Protein AF-A0A166FCN1-F1 (afdb_monomer)

InterPro domains:
  IPR036691 Endonuclease/exonuclease/phosphatase superfamily [G3DSA:3.60.10.10] (47-279)
  IPR036691 Endonuclease/exonuclease/phosphatase superfamily [SSF56219] (44-233)

Foldseek 3Di:
DDDDDDDPDQPQPQPPDQQKGKGWAFWWAQDPNDTDGDDLPPDDDDDAAQWAKEWFDALDQDPDPPCLLVSLVVVVVVCCVVQADDPPDPPVPRPDQGQYKYKYWQQWPVSLVSNCPDVCLNVFWIKPHDDDPPVCPDDDPDSAIDIMMIGTPSKDWNTWMKMFGNLAPNRWIKIKTKIKGFADDPPPDPPPVVVCRVVRIAIEMEIRTEFHDDPVRVVRRVSVVCCCCPPVAPPPRHQWYKYWYFDFDDDPVNVCPDFDDDDDDDDWDKDEDDDDDDDDDGWTWIWIWGDDPDPDPGGTGIDDTDTYRGIIMIMDGRD

Structure (mmCIF, N/CA/C/O backbone):
data_AF-A0A166FCN1-F1
#
_entry.id   AF-A0A166FCN1-F1
#
loop_
_atom_site.group_PDB
_atom_site.id
_atom_site.type_symbol
_atom_site.label_atom_id
_atom_site.label_alt_id
_atom_site.label_comp_id
_atom_site.label_asym_id
_atom_site.label_entity_id
_atom_site.label_seq_id
_atom_site.pdbx_PDB_ins_code
_atom_site.Cartn_x
_atom_site.Cartn_y
_atom_site.Cartn_z
_atom_site.occupancy
_atom_site.B_iso_or_equiv
_atom_site.auth_seq_id
_atom_site.auth_comp_id
_atom_site.auth_asym_id
_atom_site.auth_atom_id
_atom_site.pdbx_PDB_model_num
ATOM 1 N N . MET A 1 1 ? 4.634 -42.674 -2.162 1.00 34.59 1 MET A N 1
ATOM 2 C CA . MET A 1 1 ? 3.894 -41.707 -2.999 1.00 34.59 1 MET A CA 1
ATOM 3 C C . MET A 1 1 ? 3.091 -40.837 -2.041 1.00 34.59 1 MET A C 1
ATOM 5 O O . MET A 1 1 ? 2.074 -41.285 -1.535 1.00 34.59 1 MET A O 1
ATOM 9 N N . ALA A 1 2 ? 3.651 -39.698 -1.630 1.00 25.14 2 ALA A N 1
ATOM 10 C CA . ALA A 1 2 ? 3.039 -38.827 -0.628 1.00 25.14 2 ALA A CA 1
ATOM 11 C C . ALA A 1 2 ? 2.134 -37.814 -1.337 1.00 25.14 2 ALA A C 1
ATOM 13 O O . ALA A 1 2 ? 2.586 -37.107 -2.235 1.00 25.14 2 ALA A O 1
ATOM 14 N N . ILE A 1 3 ? 0.861 -37.794 -0.954 1.00 28.52 3 ILE A N 1
ATOM 15 C CA . ILE A 1 3 ? -0.139 -36.842 -1.434 1.00 28.52 3 ILE A CA 1
ATOM 16 C C . ILE A 1 3 ? 0.146 -35.512 -0.727 1.00 28.52 3 ILE A C 1
ATOM 18 O O . ILE A 1 3 ? -0.005 -35.410 0.490 1.00 28.52 3 ILE A O 1
ATOM 22 N N . LEU A 1 4 ? 0.619 -34.519 -1.481 1.00 25.00 4 LEU A N 1
ATOM 23 C CA . LEU A 1 4 ? 0.685 -33.131 -1.024 1.00 25.00 4 LEU A CA 1
ATOM 24 C C . LEU A 1 4 ? -0.748 -32.575 -0.957 1.00 25.00 4 LEU A C 1
ATOM 26 O O . LEU A 1 4 ? -1.527 -32.847 -1.871 1.00 25.00 4 LEU A O 1
ATOM 30 N N . PRO A 1 5 ? -1.118 -31.825 0.095 1.00 28.80 5 PRO A N 1
ATOM 31 C CA . PRO A 1 5 ? -2.459 -31.277 0.212 1.00 28.80 5 PRO A CA 1
ATOM 32 C C . PRO A 1 5 ? -2.701 -30.208 -0.856 1.00 28.80 5 PRO A C 1
ATOM 34 O O . PRO A 1 5 ? -1.835 -29.378 -1.141 1.00 28.80 5 PRO A O 1
ATOM 37 N N . ASP A 1 6 ? -3.902 -30.262 -1.421 1.00 29.09 6 ASP A N 1
ATOM 38 C CA . ASP A 1 6 ? -4.389 -29.411 -2.493 1.00 29.09 6 ASP A CA 1
ATOM 39 C C . ASP A 1 6 ? -4.135 -27.919 -2.259 1.00 29.09 6 ASP A C 1
ATOM 41 O O . ASP A 1 6 ? -4.396 -27.347 -1.196 1.00 29.09 6 ASP A O 1
ATOM 45 N N . ASN A 1 7 ? -3.647 -27.297 -3.331 1.00 32.56 7 ASN A N 1
ATOM 46 C CA . ASN A 1 7 ? -3.516 -25.865 -3.515 1.00 32.56 7 ASN A CA 1
ATOM 47 C C . ASN A 1 7 ? -4.759 -25.125 -3.009 1.00 32.56 7 ASN A C 1
ATOM 49 O O . ASN A 1 7 ? -5.877 -25.371 -3.460 1.00 32.56 7 ASN A O 1
ATOM 53 N N . ILE A 1 8 ? -4.539 -24.146 -2.129 1.00 35.59 8 ILE A N 1
ATOM 54 C CA . ILE A 1 8 ? -5.526 -23.119 -1.796 1.00 35.59 8 ILE A CA 1
ATOM 55 C C . ILE A 1 8 ? -5.999 -22.510 -3.116 1.00 35.59 8 ILE A C 1
ATOM 57 O O . ILE A 1 8 ? -5.243 -21.798 -3.778 1.00 35.59 8 ILE A O 1
ATOM 61 N N . GLY A 1 9 ? -7.239 -22.821 -3.496 1.00 33.88 9 GLY A N 1
ATOM 62 C CA . GLY A 1 9 ? -7.891 -22.329 -4.700 1.00 33.88 9 GLY A CA 1
ATOM 63 C C . GLY A 1 9 ? -7.929 -20.806 -4.717 1.00 33.88 9 GLY A C 1
ATOM 64 O O . GLY A 1 9 ? -8.871 -20.183 -4.235 1.00 33.88 9 GLY A O 1
ATOM 65 N N . GLN A 1 10 ? -6.895 -20.189 -5.286 1.00 41.50 10 GLN A N 1
ATOM 66 C CA . GLN A 1 10 ? -6.983 -18.836 -5.798 1.00 41.50 10 GLN A CA 1
ATOM 67 C C . GLN A 1 10 ? -7.702 -18.953 -7.134 1.00 41.50 10 GLN A C 1
ATOM 69 O O . GLN A 1 10 ? -7.107 -19.310 -8.148 1.00 41.50 10 GLN A O 1
ATOM 74 N N . THR A 1 11 ? -9.005 -18.685 -7.133 1.00 36.66 11 THR A N 1
ATOM 75 C CA . THR A 1 11 ? -9.734 -18.340 -8.350 1.00 36.66 11 THR A CA 1
ATOM 76 C C . THR A 1 11 ? -9.081 -17.085 -8.913 1.00 36.66 11 THR A C 1
ATOM 78 O O . THR A 1 11 ? -9.382 -15.956 -8.528 1.00 36.66 11 THR A O 1
ATOM 81 N N . THR A 1 12 ? -8.093 -17.292 -9.779 1.00 42.34 12 THR A N 1
ATOM 82 C CA . THR A 1 12 ? -7.480 -16.242 -10.579 1.00 42.34 12 THR A CA 1
ATOM 83 C C . THR A 1 12 ? -8.522 -15.845 -11.612 1.00 42.34 12 THR A C 1
ATOM 85 O O . THR A 1 12 ? -8.510 -16.327 -12.741 1.00 42.34 12 THR A O 1
ATOM 88 N N . THR A 1 13 ? -9.482 -15.007 -11.225 1.00 42.91 13 THR A N 1
ATOM 89 C CA . THR A 1 13 ? -10.355 -14.341 -12.187 1.00 42.91 13 THR A CA 1
ATOM 90 C C . THR A 1 13 ? -9.481 -13.332 -12.922 1.00 42.91 13 THR A C 1
ATOM 92 O O . THR A 1 13 ? -9.393 -12.165 -12.550 1.00 42.91 13 THR A O 1
ATOM 95 N N . SER A 1 14 ? -8.734 -13.812 -13.918 1.00 45.25 14 SER A N 1
ATOM 96 C CA . SER A 1 14 ? -7.972 -12.972 -14.833 1.00 45.25 14 SER A CA 1
ATOM 97 C C . SER A 1 14 ? -8.980 -12.231 -15.704 1.00 45.25 14 SER A C 1
ATOM 99 O O . SER A 1 14 ? -9.327 -12.660 -16.800 1.00 45.25 14 SER A O 1
ATOM 101 N N . LEU A 1 15 ? -9.497 -11.121 -15.183 1.00 49.66 15 LEU A N 1
ATOM 102 C CA . LEU A 1 15 ? -10.155 -10.112 -15.996 1.00 49.66 15 LEU A CA 1
ATOM 103 C C . LEU A 1 15 ? -9.061 -9.470 -16.851 1.00 49.66 15 LEU A C 1
ATOM 105 O O . LEU A 1 15 ? -8.361 -8.563 -16.405 1.00 49.66 15 LEU A O 1
ATOM 109 N N . LYS A 1 16 ? -8.869 -9.995 -18.065 1.00 51.78 16 LYS A N 1
ATOM 110 C CA . LYS A 1 16 ? -8.061 -9.350 -19.104 1.00 51.78 16 LYS A CA 1
ATOM 111 C C . LYS A 1 16 ? -8.855 -8.173 -19.675 1.00 51.78 16 LYS A C 1
ATOM 113 O O . LYS A 1 16 ? -9.365 -8.249 -20.785 1.00 51.78 16 LYS A O 1
ATOM 118 N N . CYS A 1 17 ? -8.973 -7.091 -18.915 1.00 54.56 17 CYS A N 1
ATOM 119 C CA . CYS A 1 17 ? -9.364 -5.798 -19.470 1.00 54.56 17 CYS A CA 1
ATOM 120 C C . CYS A 1 17 ? -8.085 -5.031 -19.809 1.00 54.56 17 CYS A C 1
ATOM 122 O O . CYS A 1 17 ? -7.230 -4.860 -18.948 1.00 54.56 17 CYS A O 1
ATOM 124 N N . GLY A 1 18 ? -7.921 -4.604 -21.062 1.00 62.69 18 GLY A N 1
ATOM 125 C CA . GLY A 1 18 ? -6.955 -3.553 -21.413 1.00 62.69 18 GLY A CA 1
ATOM 126 C C . GLY A 1 18 ? -5.483 -3.804 -21.056 1.00 62.69 18 GLY A C 1
ATOM 127 O O . GLY A 1 18 ? -4.785 -2.863 -20.702 1.00 62.69 18 GLY A O 1
ATOM 128 N N . GLY A 1 19 ? -4.988 -5.045 -21.129 1.00 84.25 19 GLY A N 1
ATOM 129 C CA . GLY A 1 19 ? -3.556 -5.310 -20.925 1.00 84.25 19 GLY A CA 1
ATOM 130 C C . GLY A 1 19 ? -3.100 -5.345 -19.461 1.00 84.25 19 GLY A C 1
ATOM 131 O O . GLY A 1 19 ? -1.914 -5.157 -19.191 1.00 84.25 19 GLY A O 1
ATOM 132 N N . VAL A 1 20 ? -4.001 -5.625 -18.516 1.00 88.44 20 VAL A N 1
ATOM 133 C CA . VAL A 1 20 ? -3.642 -5.882 -17.113 1.00 88.44 20 VAL A CA 1
ATOM 134 C C . VAL A 1 20 ? -4.054 -7.277 -16.638 1.00 88.44 20 VAL A C 1
ATOM 136 O O . VAL A 1 20 ? -4.949 -7.910 -17.201 1.00 88.44 20 VAL A O 1
ATOM 139 N N . ALA A 1 21 ? -3.430 -7.742 -15.555 1.00 89.12 21 ALA A N 1
ATOM 140 C CA . ALA A 1 21 ? -3.914 -8.864 -14.756 1.00 89.12 21 ALA A CA 1
ATOM 141 C C . ALA A 1 21 ? -4.133 -8.444 -13.306 1.00 89.12 21 ALA A C 1
ATOM 143 O O . ALA A 1 21 ? -3.229 -7.922 -12.658 1.00 89.12 21 ALA A O 1
ATOM 144 N N . ILE A 1 22 ? -5.321 -8.741 -12.779 1.00 89.81 22 ILE A N 1
ATOM 145 C CA . ILE A 1 22 ? -5.673 -8.494 -11.381 1.00 89.81 22 ILE A CA 1
ATOM 146 C C . ILE A 1 22 ? -5.707 -9.826 -10.637 1.00 89.81 22 ILE A C 1
ATOM 148 O O . ILE A 1 22 ? -6.356 -10.780 -11.064 1.00 89.81 22 ILE A O 1
ATOM 152 N N . ARG A 1 23 ? -5.025 -9.886 -9.495 1.00 89.69 23 ARG A N 1
ATOM 153 C CA . ARG A 1 23 ? -5.019 -11.032 -8.587 1.00 89.69 23 ARG A CA 1
ATOM 154 C C . ARG A 1 23 ? -5.389 -10.577 -7.186 1.00 89.69 23 ARG A C 1
ATOM 156 O O . ARG A 1 23 ? -4.910 -9.555 -6.706 1.00 89.69 23 ARG A O 1
ATOM 163 N N . LYS A 1 24 ? -6.204 -11.365 -6.491 1.00 90.19 24 LYS A N 1
ATOM 164 C CA . LYS A 1 24 ? -6.512 -11.124 -5.082 1.00 90.19 24 LYS A CA 1
ATOM 165 C C . LYS A 1 24 ? -5.307 -11.461 -4.202 1.00 90.19 24 LYS A C 1
ATOM 167 O O . LYS A 1 24 ? -4.721 -12.534 -4.333 1.00 90.19 24 LYS A O 1
ATOM 172 N N . LEU A 1 25 ? -4.962 -10.554 -3.295 1.00 90.31 25 LEU A N 1
ATOM 173 C CA . LEU A 1 25 ? -3.935 -10.757 -2.279 1.00 90.31 25 LEU A CA 1
ATOM 174 C C . LEU A 1 25 ? -4.572 -11.009 -0.913 1.00 90.31 25 LEU A C 1
ATOM 176 O O . LEU A 1 25 ? -5.671 -10.540 -0.613 1.00 90.31 25 LEU A O 1
ATOM 180 N N . ALA A 1 26 ? -3.832 -11.717 -0.066 1.00 90.50 26 ALA A N 1
ATOM 181 C CA . ALA A 1 26 ? -4.104 -11.771 1.360 1.00 90.50 26 ALA A CA 1
ATOM 182 C C . ALA A 1 26 ? -3.360 -10.631 2.068 1.00 90.50 26 ALA A C 1
ATOM 184 O O . ALA A 1 26 ? -2.170 -10.403 1.830 1.00 90.50 26 ALA A O 1
ATOM 185 N N . ALA A 1 27 ? -4.058 -9.937 2.963 1.00 92.31 27 ALA A N 1
ATOM 186 C CA . ALA A 1 27 ? -3.425 -9.054 3.929 1.00 92.31 27 ALA A CA 1
ATOM 187 C C . ALA A 1 27 ? -2.984 -9.865 5.143 1.00 92.31 27 ALA A C 1
ATOM 189 O O . ALA A 1 27 ? -3.704 -10.760 5.576 1.00 92.31 27 ALA A O 1
ATOM 190 N N . HIS A 1 28 ? -1.799 -9.586 5.682 1.00 93.50 28 HIS A N 1
ATOM 191 C CA . HIS A 1 28 ? -1.208 -10.430 6.717 1.00 93.50 28 HIS A CA 1
ATOM 192 C C . HIS A 1 28 ? -0.935 -9.666 8.003 1.00 93.50 28 HIS A C 1
ATOM 194 O O . HIS A 1 28 ? -0.411 -8.555 7.997 1.00 93.50 28 HIS A O 1
ATOM 200 N N . ARG A 1 29 ? -1.222 -10.312 9.131 1.00 92.88 29 ARG A N 1
ATOM 201 C CA . ARG A 1 29 ? -0.887 -9.848 10.476 1.00 92.88 29 ARG A CA 1
ATOM 202 C C . ARG A 1 29 ? 0.019 -10.871 11.150 1.00 92.88 29 ARG A C 1
ATOM 204 O O . ARG A 1 29 ? -0.300 -12.059 11.185 1.00 92.88 29 ARG A O 1
ATOM 211 N N . TYR A 1 30 ? 1.114 -10.406 11.739 1.00 92.06 30 TYR A N 1
ATOM 212 C CA . TYR A 1 30 ? 1.976 -11.245 12.567 1.00 92.06 30 TYR A CA 1
ATOM 213 C C . TYR A 1 30 ? 1.307 -11.585 13.909 1.00 92.06 30 TYR A C 1
ATOM 215 O O . TYR A 1 30 ? 0.981 -10.684 14.691 1.00 92.06 30 TYR A O 1
ATOM 223 N N . ARG A 1 31 ? 1.083 -12.878 14.162 1.00 91.00 31 ARG A N 1
ATOM 224 C CA . ARG A 1 31 ? 0.497 -13.440 15.389 1.00 91.00 31 ARG A CA 1
ATOM 225 C C . ARG A 1 31 ? 1.149 -14.785 15.695 1.00 91.00 31 ARG A C 1
ATOM 227 O O . ARG A 1 31 ? 1.378 -15.573 14.785 1.00 91.00 31 ARG A O 1
ATOM 234 N N . HIS A 1 32 ? 1.418 -15.050 16.973 1.00 92.12 32 HIS A N 1
ATOM 235 C CA . HIS A 1 32 ? 1.978 -16.328 17.438 1.00 92.12 32 HIS A CA 1
ATOM 236 C C . HIS A 1 32 ? 3.227 -16.771 16.649 1.00 92.12 32 HIS A C 1
ATOM 238 O O . HIS A 1 32 ? 3.316 -17.908 16.199 1.00 92.12 32 HIS A O 1
ATOM 244 N N . GLY A 1 33 ? 4.164 -15.845 16.414 1.00 90.56 33 GLY A N 1
ATOM 245 C CA . GLY A 1 33 ? 5.429 -16.156 15.739 1.00 90.56 33 GLY A CA 1
ATOM 246 C C . GLY A 1 33 ? 5.365 -16.278 14.211 1.00 90.56 33 GLY A C 1
ATOM 247 O O . GLY A 1 33 ? 6.376 -16.600 13.599 1.00 90.56 33 GLY A O 1
ATOM 248 N N . LYS A 1 34 ? 4.214 -16.026 13.570 1.00 92.19 34 LYS A N 1
ATOM 249 C CA . LYS A 1 34 ? 4.074 -16.137 12.109 1.00 92.19 34 LYS A CA 1
ATOM 250 C C . LYS A 1 34 ? 3.176 -15.064 11.500 1.00 92.19 34 LYS A C 1
ATOM 252 O O . LYS A 1 34 ? 2.262 -14.550 12.146 1.00 92.19 34 LYS A O 1
ATOM 257 N N . TRP A 1 35 ? 3.413 -14.736 10.231 1.00 90.38 35 TRP A N 1
ATOM 258 C CA . TRP A 1 35 ? 2.492 -13.923 9.435 1.00 90.38 35 TRP A CA 1
ATOM 259 C C . TRP A 1 35 ? 1.272 -14.766 9.066 1.00 90.38 35 TRP A C 1
ATOM 261 O O . TRP A 1 35 ? 1.392 -15.830 8.471 1.00 90.38 35 TRP A O 1
ATOM 271 N N . THR A 1 36 ? 0.090 -14.303 9.459 1.00 90.50 36 THR A N 1
ATOM 272 C CA . THR A 1 36 ? -1.183 -14.993 9.227 1.00 90.50 36 THR A CA 1
ATOM 273 C C . THR A 1 36 ? -2.082 -14.121 8.373 1.00 90.50 36 THR A C 1
ATOM 275 O O . THR A 1 36 ? -2.171 -12.918 8.628 1.00 90.50 36 THR A O 1
ATOM 278 N N . SER A 1 37 ? -2.741 -14.704 7.368 1.00 90.81 37 SER A N 1
ATOM 279 C CA . SER A 1 37 ? -3.753 -13.980 6.598 1.00 90.81 37 SER A CA 1
ATOM 280 C C . SER A 1 37 ? -4.832 -13.469 7.549 1.00 90.81 37 SER A C 1
ATOM 282 O O . SER A 1 37 ? -5.366 -14.220 8.366 1.00 90.81 37 SER A O 1
ATOM 284 N N . THR A 1 38 ? -5.171 -12.192 7.448 1.00 86.81 38 THR A N 1
ATOM 285 C CA . THR A 1 38 ? -6.353 -11.649 8.103 1.00 86.81 38 THR A CA 1
ATOM 286 C C . THR A 1 38 ? -7.578 -12.151 7.351 1.00 86.81 38 THR A C 1
ATOM 288 O O . THR A 1 38 ? -7.597 -12.129 6.119 1.00 86.81 38 THR A O 1
ATOM 291 N N . SER A 1 39 ? -8.600 -12.611 8.069 1.00 75.88 39 SER A N 1
ATOM 292 C CA . SER A 1 39 ? -9.901 -12.889 7.462 1.00 75.88 39 SER A CA 1
ATOM 293 C C . SER A 1 39 ? -10.446 -11.614 6.819 1.00 75.88 39 SER A C 1
ATOM 295 O O . SER A 1 39 ? -10.231 -10.522 7.353 1.00 75.88 39 SER A O 1
ATOM 297 N N . HIS A 1 40 ? -11.172 -11.746 5.702 1.00 66.25 40 HIS A N 1
ATOM 298 C CA . HIS A 1 40 ? -11.963 -10.638 5.168 1.00 66.25 40 HIS A CA 1
ATOM 299 C C . HIS A 1 40 ? -12.804 -10.088 6.292 1.00 66.25 40 HIS A C 1
ATOM 301 O O . HIS A 1 40 ? -13.544 -10.822 6.946 1.00 66.25 40 HIS A O 1
ATOM 307 N N . ALA A 1 41 ? -12.589 -8.821 6.584 1.00 60.66 41 ALA A N 1
ATOM 308 C CA . ALA A 1 41 ? -12.959 -8.334 7.876 1.00 60.66 41 ALA A CA 1
ATOM 309 C C . ALA A 1 41 ? -14.452 -7.954 7.860 1.00 60.66 41 ALA A C 1
ATOM 311 O O . ALA A 1 41 ? -14.891 -6.870 7.458 1.00 60.66 41 ALA A O 1
ATOM 312 N N . SER A 1 42 ? -15.238 -8.986 8.162 1.00 57.41 42 SER A N 1
ATOM 313 C CA . SER A 1 42 ? -16.688 -8.986 8.310 1.00 57.41 42 SER A CA 1
ATOM 314 C C . SER A 1 42 ? -17.097 -8.490 9.696 1.00 57.41 42 SER A C 1
ATOM 316 O O . SER A 1 42 ? -18.160 -7.899 9.834 1.00 57.41 42 SER A O 1
ATOM 318 N N . SER A 1 43 ? -16.224 -8.647 10.695 1.00 62.91 43 S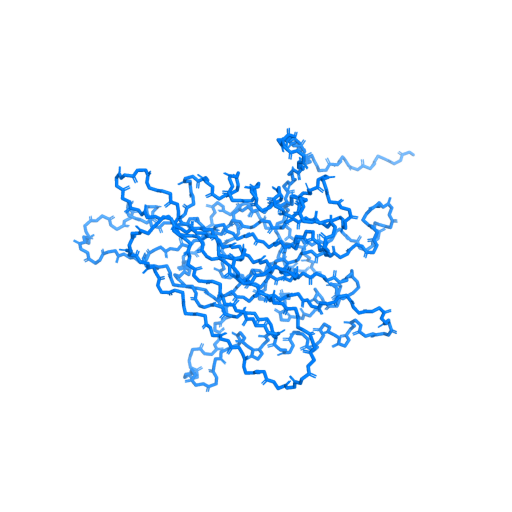ER A N 1
ATOM 319 C CA . SER A 1 43 ? -16.434 -8.206 12.073 1.00 62.91 43 SER A CA 1
ATOM 320 C C . SER A 1 43 ? -15.250 -7.366 12.559 1.00 62.91 43 SER A C 1
ATOM 322 O O . SER A 1 43 ? -14.134 -7.876 12.681 1.00 62.91 43 SER A O 1
ATOM 324 N N . PHE A 1 44 ? -15.487 -6.091 12.861 1.00 67.94 44 PHE A N 1
ATOM 325 C CA . PHE A 1 44 ? -14.520 -5.224 13.540 1.00 67.94 44 PHE A CA 1
ATOM 326 C C . PHE A 1 44 ? -15.059 -4.838 14.906 1.00 67.94 44 PHE A C 1
ATOM 328 O O . PHE A 1 44 ? -16.250 -4.577 15.042 1.00 67.94 44 PHE A O 1
ATOM 335 N N . SER A 1 45 ? -14.177 -4.774 15.900 1.00 63.69 45 SER A N 1
ATOM 336 C CA . SER A 1 45 ? -14.483 -4.150 17.183 1.00 63.69 45 SER A CA 1
ATOM 337 C C . SER A 1 45 ? -14.339 -2.633 17.046 1.00 63.69 45 SER A C 1
ATOM 339 O O . SER A 1 45 ? -13.274 -2.152 16.655 1.00 63.69 45 SER A O 1
ATOM 341 N N . GLU A 1 46 ? -15.404 -1.898 17.350 1.00 63.94 46 GLU A N 1
ATOM 342 C CA . GLU A 1 46 ? -15.413 -0.435 17.436 1.00 63.94 46 GLU A CA 1
ATOM 343 C C . GLU A 1 46 ? -14.516 0.077 18.585 1.00 63.94 46 GLU A C 1
ATOM 345 O O . GLU A 1 46 ? -14.266 -0.669 19.537 1.00 63.94 46 GLU A O 1
ATOM 350 N N . PRO A 1 47 ? -14.039 1.339 18.536 1.00 67.50 47 PRO A N 1
ATOM 351 C CA . PRO A 1 47 ? -14.270 2.345 17.495 1.00 67.50 47 PRO A CA 1
ATOM 352 C C . PRO A 1 47 ? -13.280 2.245 16.325 1.00 67.50 47 PRO A C 1
ATOM 354 O O . PRO A 1 47 ? -12.079 2.041 16.503 1.00 67.50 47 PRO A O 1
ATOM 357 N N . LEU A 1 48 ? -13.793 2.435 15.107 1.00 78.56 48 LEU A N 1
ATOM 358 C CA . LEU A 1 48 ? -12.962 2.604 13.918 1.00 78.56 48 LEU A CA 1
ATOM 359 C C . LEU A 1 48 ? -12.359 4.011 13.874 1.00 78.56 48 LEU A C 1
ATOM 361 O O . LEU A 1 48 ? -12.910 4.973 14.407 1.00 78.56 48 LEU A O 1
ATOM 365 N N . VAL A 1 49 ? -11.224 4.128 13.196 1.00 85.00 49 VAL A N 1
ATOM 366 C CA . VAL A 1 49 ? -10.503 5.394 13.059 1.00 85.00 49 VAL A CA 1
ATOM 367 C C . VAL A 1 49 ? -11.194 6.336 12.064 1.00 85.00 49 VAL A C 1
ATOM 369 O O . VAL A 1 49 ? -11.747 5.902 11.051 1.00 85.00 49 VAL A O 1
ATOM 372 N N . THR A 1 50 ? -11.159 7.634 12.366 1.00 83.62 50 THR A N 1
ATOM 373 C CA . THR A 1 50 ? -11.752 8.723 11.559 1.00 83.62 50 THR A CA 1
ATOM 374 C C . THR A 1 50 ? -10.702 9.512 10.767 1.00 83.62 50 THR A C 1
ATOM 376 O O . THR A 1 50 ? -11.021 10.256 9.840 1.00 83.62 50 THR A O 1
ATOM 379 N N . SER A 1 51 ? -9.425 9.349 11.115 1.00 84.88 51 SER A N 1
ATOM 380 C CA . SER A 1 51 ? -8.289 9.962 10.435 1.00 84.88 51 SER A CA 1
ATOM 381 C C . SER A 1 51 ? -7.089 9.024 10.434 1.00 84.88 51 SER A C 1
ATOM 383 O O . SER A 1 51 ? -6.967 8.139 11.286 1.00 84.88 51 SER A O 1
ATOM 385 N N . PHE A 1 52 ? -6.204 9.205 9.457 1.00 88.25 52 PHE A N 1
ATOM 386 C CA . PHE A 1 52 ? -4.974 8.431 9.333 1.00 88.25 52 PHE A CA 1
ATOM 387 C C . PHE A 1 52 ? -3.886 9.227 8.614 1.00 88.25 52 PHE A C 1
ATOM 389 O O . PHE A 1 52 ? -4.158 10.152 7.849 1.00 88.25 52 PHE A O 1
ATOM 396 N N . LYS A 1 53 ? -2.630 8.855 8.857 1.00 89.38 53 LYS A N 1
ATOM 397 C CA . LYS A 1 53 ? -1.471 9.386 8.135 1.00 89.38 53 LYS A CA 1
ATOM 398 C C . LYS A 1 53 ? -1.132 8.492 6.957 1.00 89.38 53 LYS A C 1
ATOM 400 O O . LYS A 1 53 ? -1.148 7.274 7.098 1.00 89.38 53 LYS A O 1
ATOM 405 N N . VAL A 1 54 ? -0.740 9.065 5.833 1.00 88.81 54 VAL A N 1
ATOM 406 C CA . VAL A 1 54 ? -0.203 8.299 4.707 1.00 88.81 54 VAL A CA 1
ATOM 407 C C . VAL A 1 54 ? 1.222 8.727 4.459 1.00 88.81 54 VAL A C 1
ATOM 409 O O . VAL A 1 54 ? 1.481 9.912 4.285 1.00 88.81 54 VAL A O 1
ATOM 412 N N . LEU A 1 55 ? 2.133 7.760 4.446 1.00 89.75 55 LEU A N 1
ATOM 413 C CA . LEU A 1 55 ? 3.512 7.942 4.029 1.00 89.75 55 LEU A CA 1
ATOM 414 C C . LEU A 1 55 ? 3.724 7.228 2.696 1.00 89.75 55 LEU A C 1
ATOM 416 O O . LEU A 1 55 ? 3.536 6.022 2.631 1.00 89.75 55 LEU A O 1
ATOM 420 N N . CYS A 1 56 ? 4.156 7.940 1.659 1.00 88.75 56 CYS A N 1
ATOM 421 C CA . CYS A 1 56 ? 4.551 7.335 0.384 1.00 88.75 56 CYS A CA 1
ATOM 422 C C . CYS A 1 56 ? 6.052 7.515 0.154 1.00 88.75 56 CYS A C 1
ATOM 424 O O . CYS A 1 56 ? 6.559 8.639 0.234 1.00 88.75 56 CYS A O 1
ATOM 426 N N . TRP A 1 57 ? 6.771 6.422 -0.111 1.00 88.31 57 TRP A N 1
ATOM 427 C CA . TRP A 1 57 ? 8.224 6.431 -0.198 1.00 88.31 57 TRP A CA 1
ATOM 428 C C . TRP A 1 57 ? 8.776 5.368 -1.167 1.00 88.31 57 TRP A C 1
ATOM 430 O O . TRP A 1 57 ? 8.843 4.190 -0.837 1.00 88.31 57 TRP A O 1
ATOM 440 N N . ASN A 1 58 ? 9.321 5.814 -2.307 1.00 87.62 58 ASN A N 1
ATOM 441 C CA . ASN A 1 58 ? 10.257 5.002 -3.091 1.00 87.62 58 ASN A CA 1
ATOM 442 C C . ASN A 1 58 ? 11.612 4.939 -2.371 1.00 87.62 58 ASN A C 1
ATOM 444 O O . ASN A 1 58 ? 12.296 5.968 -2.230 1.00 87.62 58 ASN A O 1
ATOM 448 N N . VAL A 1 59 ? 11.958 3.751 -1.882 1.00 85.44 59 VAL A N 1
ATOM 449 C CA . VAL A 1 59 ? 13.124 3.528 -1.021 1.00 85.44 59 VAL A CA 1
ATOM 450 C C . VAL A 1 59 ? 14.430 3.424 -1.806 1.00 85.44 59 VAL A C 1
ATOM 452 O O . VAL A 1 59 ? 15.497 3.528 -1.206 1.00 85.44 59 VAL A O 1
ATOM 455 N N . GLY A 1 60 ? 14.326 3.349 -3.133 1.00 78.31 60 GLY A N 1
ATOM 456 C CA . GLY A 1 60 ? 15.425 3.277 -4.074 1.00 78.31 60 GLY A CA 1
ATOM 457 C C . GLY A 1 60 ? 16.048 1.891 -4.095 1.00 78.31 60 GLY A C 1
ATOM 458 O O . GLY A 1 60 ? 16.517 1.390 -3.077 1.00 78.31 60 GLY A O 1
ATOM 459 N N . TYR A 1 61 ? 16.124 1.300 -5.279 1.00 68.00 61 TYR A N 1
ATOM 460 C CA . TYR A 1 61 ? 16.920 0.107 -5.499 1.00 68.00 61 TYR A CA 1
ATOM 461 C C . TYR A 1 61 ? 18.407 0.502 -5.467 1.00 68.00 61 TYR A C 1
ATOM 463 O O . TYR A 1 61 ? 18.920 1.083 -6.425 1.00 68.00 61 TYR A O 1
ATOM 471 N N . ARG A 1 62 ? 19.117 0.234 -4.363 1.00 64.44 62 ARG A N 1
ATOM 472 C CA . ARG A 1 62 ? 20.585 0.377 -4.294 1.00 64.44 62 ARG A CA 1
ATOM 473 C C . ARG A 1 62 ? 21.225 -1.010 -4.195 1.00 64.44 62 ARG A C 1
ATOM 475 O O . ARG A 1 62 ? 20.783 -1.841 -3.414 1.00 64.44 62 ARG A O 1
ATOM 482 N N . TYR A 1 63 ? 22.213 -1.259 -5.052 1.00 53.69 63 TYR A N 1
ATOM 483 C CA . TYR A 1 63 ? 22.683 -2.587 -5.482 1.00 53.69 63 TYR A CA 1
ATOM 484 C C . TYR A 1 63 ? 23.752 -3.251 -4.593 1.00 53.69 63 TYR A C 1
ATOM 486 O O . TYR A 1 63 ? 24.388 -4.196 -5.042 1.00 53.69 63 TYR A O 1
ATOM 494 N N . GLU A 1 64 ? 23.986 -2.806 -3.362 1.00 62.47 64 GLU A N 1
ATOM 495 C CA . GLU A 1 64 ? 25.143 -3.302 -2.605 1.00 62.47 64 GLU A CA 1
ATOM 496 C C . GLU A 1 64 ? 24.696 -4.030 -1.330 1.00 62.47 64 GLU A C 1
ATOM 498 O O . GLU A 1 64 ? 24.263 -3.418 -0.357 1.00 62.47 64 GLU A O 1
ATOM 503 N N . GLU A 1 65 ? 24.800 -5.361 -1.308 1.00 57.31 65 GLU A N 1
ATOM 504 C CA . GLU A 1 65 ? 24.932 -6.084 -0.038 1.00 57.31 65 GLU A CA 1
ATOM 505 C C . GLU A 1 65 ? 26.219 -5.604 0.659 1.00 57.31 65 GLU A C 1
ATOM 507 O O . GLU A 1 65 ? 27.216 -5.360 -0.026 1.00 57.31 65 GLU A O 1
ATOM 512 N N . PRO A 1 66 ? 26.253 -5.427 1.996 1.00 62.38 66 PRO A N 1
ATOM 513 C CA . PRO A 1 66 ? 25.309 -5.881 3.025 1.00 62.38 66 PRO A CA 1
ATOM 514 C C . PRO A 1 66 ? 24.333 -4.788 3.522 1.00 62.38 66 PRO A C 1
ATOM 516 O O . PRO A 1 66 ? 23.925 -4.779 4.691 1.00 62.38 66 PRO A O 1
ATOM 519 N N . TYR A 1 67 ? 23.964 -3.820 2.678 1.00 72.75 67 TYR A N 1
ATOM 520 C CA . TYR A 1 67 ? 23.236 -2.630 3.134 1.00 72.75 67 TYR A CA 1
ATOM 521 C C . TYR A 1 67 ? 21.776 -2.870 3.541 1.00 72.75 67 TYR A C 1
ATOM 523 O O . TYR A 1 67 ? 21.189 -2.012 4.196 1.00 72.75 67 TYR A O 1
ATOM 531 N N . GLU A 1 68 ? 21.176 -4.015 3.235 1.00 72.75 68 GLU A N 1
ATOM 532 C CA . GLU A 1 68 ? 19.730 -4.235 3.375 1.00 72.75 68 GLU A CA 1
ATOM 533 C C . GLU A 1 68 ? 19.251 -4.299 4.830 1.00 72.75 68 GLU A C 1
ATOM 535 O O . GLU A 1 68 ? 18.259 -3.665 5.200 1.00 72.75 68 GLU A O 1
ATOM 540 N N . HIS A 1 69 ? 19.985 -4.997 5.703 1.00 76.81 69 HIS A N 1
ATOM 541 C CA . HIS A 1 69 ? 19.675 -5.026 7.136 1.00 76.81 69 HIS A CA 1
ATOM 542 C C . HIS A 1 69 ? 19.842 -3.649 7.780 1.00 76.81 69 HIS A C 1
ATOM 544 O O . HIS A 1 69 ? 19.044 -3.250 8.636 1.00 76.81 69 HIS A O 1
ATOM 550 N N . HIS A 1 70 ? 20.885 -2.918 7.383 1.00 81.31 70 HIS A N 1
ATOM 551 C CA . HIS A 1 70 ? 21.119 -1.565 7.869 1.00 81.31 70 HIS A CA 1
ATOM 552 C C . HIS A 1 70 ? 20.036 -0.608 7.365 1.00 81.31 70 HIS A C 1
ATOM 554 O O . HIS A 1 70 ? 19.525 0.211 8.134 1.00 81.31 70 HIS A O 1
ATOM 560 N N . TRP A 1 71 ? 19.636 -0.759 6.102 1.00 84.94 71 TRP A N 1
ATOM 561 C CA . TRP A 1 71 ? 18.550 -0.018 5.488 1.00 84.94 71 TRP A CA 1
ATOM 562 C C . TRP A 1 71 ? 17.242 -0.257 6.236 1.00 84.94 71 TRP A C 1
ATOM 564 O O . TRP A 1 71 ? 16.645 0.711 6.694 1.00 84.94 71 TRP A O 1
ATOM 574 N N . ALA A 1 72 ? 16.833 -1.510 6.457 1.00 85.06 72 ALA A N 1
ATOM 575 C CA . ALA A 1 72 ? 15.565 -1.816 7.118 1.00 85.06 72 ALA A CA 1
ATOM 576 C C . ALA A 1 72 ? 15.519 -1.248 8.544 1.00 85.06 72 ALA A C 1
ATOM 578 O O . ALA A 1 72 ? 14.532 -0.623 8.932 1.00 85.06 72 ALA A O 1
ATOM 579 N N . LYS A 1 73 ? 16.612 -1.377 9.310 1.00 86.25 73 LYS A N 1
ATOM 580 C CA . LYS A 1 73 ? 16.723 -0.782 10.652 1.00 86.25 73 LYS A CA 1
ATOM 581 C C . LYS A 1 73 ? 16.618 0.743 10.612 1.00 86.25 73 LYS A C 1
ATOM 583 O O . LYS A 1 73 ? 15.864 1.328 11.392 1.00 86.25 73 LYS A O 1
ATOM 588 N N . SER A 1 74 ? 17.350 1.390 9.709 1.00 86.62 74 SER A N 1
ATOM 589 C CA . SER A 1 74 ? 17.337 2.848 9.547 1.00 86.62 74 SER A CA 1
ATOM 590 C C . SER A 1 74 ? 15.977 3.356 9.070 1.00 86.62 74 SER A C 1
ATOM 592 O O . SER A 1 74 ? 15.463 4.345 9.593 1.00 86.62 74 SER A O 1
ATOM 594 N N . PHE A 1 75 ? 15.350 2.638 8.145 1.00 87.81 75 PHE A N 1
ATOM 595 C CA . PHE A 1 75 ? 14.015 2.912 7.643 1.00 87.81 75 PHE A CA 1
ATOM 596 C C . PHE A 1 75 ? 12.972 2.797 8.755 1.00 87.81 75 PHE A C 1
ATOM 598 O O . PHE A 1 75 ? 12.209 3.736 8.969 1.00 87.81 75 PHE A O 1
ATOM 605 N N . VAL A 1 76 ? 12.967 1.709 9.531 1.00 89.00 76 VAL A N 1
ATOM 606 C CA . VAL A 1 76 ? 12.036 1.557 10.658 1.00 89.00 76 VAL A CA 1
ATOM 607 C C . VAL A 1 76 ? 12.275 2.627 11.724 1.00 89.00 76 VAL A C 1
ATOM 609 O O . VAL A 1 76 ? 11.316 3.169 12.276 1.00 89.00 76 VAL A O 1
ATOM 612 N N . LYS A 1 77 ? 13.535 2.971 12.016 1.00 89.19 77 LYS A N 1
ATOM 613 C CA . LYS A 1 77 ? 13.864 4.079 12.924 1.00 89.19 77 LYS A CA 1
ATOM 614 C C . LYS A 1 77 ? 13.253 5.392 12.430 1.00 89.19 77 LYS A C 1
ATOM 616 O O . LYS A 1 77 ? 12.645 6.116 13.217 1.00 89.19 77 LYS A O 1
ATOM 621 N N . GLU A 1 78 ? 13.361 5.673 11.137 1.00 87.62 78 GLU A N 1
ATOM 622 C CA . GLU A 1 78 ? 12.791 6.875 10.533 1.00 87.62 78 GLU A CA 1
ATOM 623 C C . GLU A 1 78 ? 11.255 6.842 10.492 1.00 87.62 78 GLU A C 1
ATOM 625 O O . GLU A 1 78 ? 10.616 7.852 10.789 1.00 87.62 78 GL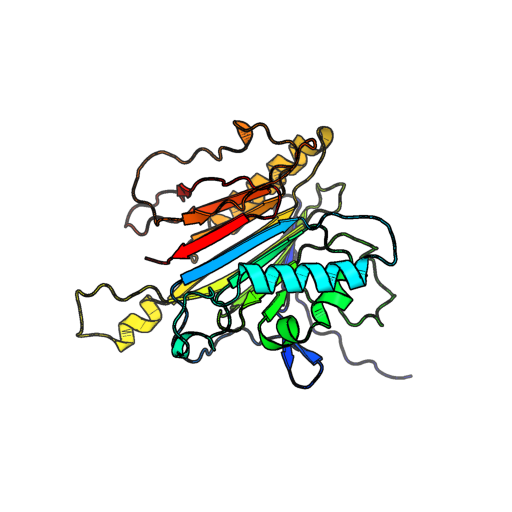U A O 1
ATOM 630 N N . LEU A 1 79 ? 10.644 5.682 10.220 1.00 87.44 79 LEU A N 1
ATOM 631 C CA . LEU A 1 79 ? 9.198 5.486 10.343 1.00 87.44 79 LEU A CA 1
ATOM 632 C C . LEU A 1 79 ? 8.720 5.802 11.756 1.00 87.44 79 LEU A C 1
ATOM 634 O O . LEU A 1 79 ? 7.786 6.582 11.921 1.00 87.44 79 LEU A O 1
ATOM 638 N N . LYS A 1 80 ? 9.373 5.236 12.776 1.00 88.62 80 LYS A N 1
ATOM 639 C CA . LYS A 1 80 ? 9.057 5.492 14.188 1.00 88.62 80 LYS A CA 1
ATOM 640 C C . LYS A 1 80 ? 9.186 6.976 14.515 1.00 88.62 80 LYS A C 1
ATOM 642 O O . LYS A 1 80 ? 8.309 7.521 15.171 1.00 88.62 80 LYS A O 1
ATOM 647 N N . ARG A 1 81 ? 10.224 7.647 14.013 1.00 86.00 81 ARG A N 1
ATOM 648 C CA . ARG A 1 81 ? 10.424 9.088 14.218 1.00 86.00 81 ARG A CA 1
ATOM 649 C C . ARG A 1 81 ? 9.325 9.937 13.567 1.00 86.00 81 ARG A C 1
ATOM 651 O O . ARG A 1 81 ? 8.899 10.927 14.148 1.00 86.00 81 ARG A O 1
ATOM 658 N N . ARG A 1 82 ? 8.885 9.578 12.358 1.00 83.44 82 ARG A N 1
ATOM 659 C CA . ARG A 1 82 ? 7.896 10.348 11.579 1.00 83.44 82 ARG A CA 1
ATOM 660 C C . ARG A 1 82 ? 6.448 10.064 11.968 1.00 83.44 82 ARG A C 1
ATOM 662 O O . ARG A 1 82 ? 5.601 10.953 11.909 1.00 83.44 82 ARG A O 1
ATOM 669 N N . LEU A 1 83 ? 6.155 8.811 12.292 1.00 83.44 83 LEU A N 1
ATOM 670 C CA . LEU A 1 83 ? 4.803 8.326 12.549 1.00 83.44 83 LEU A CA 1
ATOM 671 C C . LEU A 1 83 ? 4.520 8.171 14.037 1.00 83.44 83 LEU A C 1
ATOM 673 O O . LEU A 1 83 ? 3.352 8.187 14.404 1.00 83.44 83 LEU A O 1
ATOM 677 N N . GLY A 1 84 ? 5.547 8.030 14.876 1.00 76.88 84 GLY A N 1
ATOM 678 C CA . GLY A 1 84 ? 5.401 7.885 16.320 1.00 76.88 84 GLY A CA 1
ATOM 679 C C . GLY A 1 84 ? 4.667 9.059 16.974 1.00 76.88 84 GLY A C 1
ATOM 680 O O . GLY A 1 84 ? 4.472 10.107 16.345 1.00 76.88 84 GLY A O 1
ATOM 681 N N . PRO A 1 85 ? 4.223 8.882 18.232 1.00 68.38 85 PRO A N 1
ATOM 682 C CA . PRO A 1 85 ? 3.589 9.952 18.984 1.00 68.38 85 PRO A CA 1
ATOM 683 C C . PRO A 1 85 ? 4.512 11.169 18.978 1.00 68.38 85 PRO A C 1
ATOM 685 O O . PRO A 1 85 ? 5.698 11.068 19.296 1.00 68.38 85 PRO A O 1
ATOM 688 N N . SER A 1 86 ? 3.968 12.308 18.547 1.00 59.81 86 SER A N 1
ATOM 689 C CA . SER A 1 86 ? 4.686 13.578 18.606 1.00 59.81 86 SER A CA 1
ATOM 690 C C . SER A 1 86 ? 5.115 13.780 20.054 1.00 59.81 86 SER A C 1
ATOM 692 O O . SER A 1 86 ? 4.290 13.615 20.949 1.00 59.81 86 SER A O 1
ATOM 694 N N . SER A 1 87 ? 6.373 14.140 20.302 1.00 52.97 87 SER A N 1
ATOM 695 C CA . SER A 1 87 ? 6.920 14.349 21.654 1.00 52.97 87 SER A CA 1
ATOM 696 C C . SER A 1 87 ? 6.162 15.414 22.466 1.00 52.97 87 SER A C 1
ATOM 698 O O . SER A 1 87 ? 6.412 15.574 23.654 1.00 52.97 87 SER A O 1
ATOM 700 N N . SER A 1 88 ? 5.237 16.136 21.826 1.00 53.47 88 SER A N 1
ATOM 701 C CA . SER A 1 88 ? 4.314 17.106 22.412 1.00 53.47 88 SER A CA 1
ATOM 702 C C . SER A 1 88 ? 2.970 16.526 22.887 1.00 53.47 88 SER A C 1
ATOM 704 O O . SER A 1 88 ? 2.180 17.261 23.473 1.00 53.47 88 SER A O 1
ATOM 706 N N . ALA A 1 89 ? 2.663 15.250 22.627 1.00 55.22 89 ALA A N 1
ATOM 707 C CA . ALA A 1 89 ? 1.435 14.619 23.106 1.00 55.22 89 ALA A CA 1
ATOM 708 C C . ALA A 1 89 ? 1.603 14.197 24.575 1.00 55.22 89 ALA A C 1
ATOM 710 O O . ALA A 1 89 ? 2.523 13.451 24.906 1.00 55.22 89 ALA A O 1
ATOM 711 N N . SER A 1 90 ? 0.714 14.693 25.442 1.00 51.81 90 SER A N 1
ATOM 712 C CA . SER A 1 90 ? 0.695 14.420 26.887 1.00 51.81 90 SER A CA 1
ATOM 713 C C . SER A 1 90 ? 0.830 12.920 27.201 1.00 51.81 90 SER A C 1
ATOM 715 O O . SER A 1 90 ? 0.344 12.081 26.438 1.00 51.81 90 SER A O 1
ATOM 717 N N . ALA A 1 91 ? 1.474 12.580 28.323 1.00 57.16 91 ALA A N 1
ATOM 718 C CA . ALA A 1 91 ? 1.908 11.224 28.691 1.00 57.16 91 ALA A CA 1
ATOM 719 C C . ALA A 1 91 ? 0.800 10.144 28.656 1.00 57.16 91 ALA A C 1
ATOM 721 O O . ALA A 1 91 ? 1.100 8.962 28.482 1.00 57.16 91 ALA A O 1
ATOM 722 N N . GLU A 1 92 ? -0.476 10.529 28.743 1.00 54.94 92 GLU A N 1
ATOM 723 C CA . GLU A 1 92 ? -1.630 9.623 28.636 1.00 54.94 92 GLU A CA 1
ATOM 724 C C . GLU A 1 92 ? -2.022 9.250 27.193 1.00 54.94 92 GLU A C 1
AT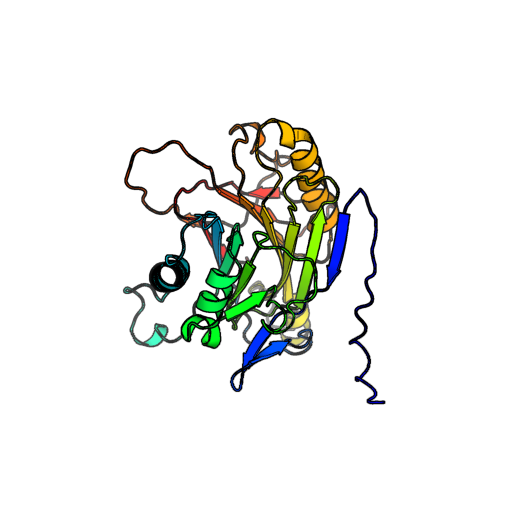OM 726 O O . GLU A 1 92 ? -2.598 8.186 26.971 1.00 54.94 92 GLU A O 1
ATOM 731 N N . GLY A 1 93 ? -1.651 10.049 26.185 1.00 51.22 93 GLY A N 1
ATOM 732 C CA . GLY A 1 93 ? -1.911 9.766 24.763 1.00 51.22 93 GLY A CA 1
ATOM 733 C C . GLY A 1 93 ? -0.820 8.942 24.064 1.00 51.22 93 GLY A C 1
ATOM 734 O O . GLY A 1 93 ? -0.986 8.524 22.919 1.00 51.22 93 GLY A O 1
ATOM 735 N N . ALA A 1 94 ? 0.307 8.686 24.734 1.00 50.88 94 ALA A N 1
ATOM 736 C CA . ALA A 1 94 ? 1.520 8.142 24.118 1.00 50.88 94 ALA A CA 1
ATOM 737 C C . ALA A 1 94 ? 1.464 6.637 23.765 1.00 50.88 94 ALA A C 1
ATOM 739 O O . ALA A 1 94 ? 2.388 6.123 23.134 1.00 50.88 94 ALA A O 1
ATOM 740 N N . LYS A 1 95 ? 0.405 5.911 24.155 1.00 53.72 95 LYS A N 1
ATOM 741 C CA . LYS A 1 95 ? 0.309 4.447 23.970 1.00 53.72 95 LYS A CA 1
ATOM 742 C C . LYS A 1 95 ? -0.425 3.990 22.711 1.00 53.72 95 LYS A C 1
ATOM 744 O O . LYS A 1 95 ? -0.353 2.807 22.378 1.00 53.72 95 LYS A O 1
ATOM 749 N N . THR A 1 96 ? -1.134 4.863 22.001 1.00 63.19 96 THR A N 1
ATOM 750 C CA . THR A 1 96 ? -1.869 4.426 20.808 1.00 63.19 96 THR A CA 1
ATOM 751 C C . THR A 1 96 ? -0.927 4.324 19.617 1.00 63.19 96 THR A C 1
ATOM 753 O O . THR A 1 96 ? -0.304 5.312 19.226 1.00 63.19 96 THR A O 1
ATOM 756 N N . ALA A 1 97 ? -0.824 3.126 19.032 1.00 66.25 97 ALA A N 1
ATOM 757 C CA . ALA A 1 97 ? -0.094 2.919 17.786 1.00 66.25 97 ALA A CA 1
ATOM 758 C C . ALA A 1 97 ? -0.579 3.917 16.719 1.00 66.25 97 ALA A C 1
ATOM 760 O O . ALA A 1 97 ? -1.781 4.197 16.648 1.00 66.25 97 ALA A O 1
ATOM 761 N N . PRO A 1 98 ? 0.321 4.463 15.886 1.00 69.69 98 PRO A N 1
ATOM 762 C CA . PRO A 1 98 ? -0.076 5.465 14.915 1.00 69.69 98 PRO A CA 1
ATOM 763 C C . PRO A 1 98 ? -1.084 4.889 13.927 1.00 69.69 98 PRO A C 1
ATOM 765 O O . PRO A 1 98 ? -0.884 3.809 13.372 1.00 69.69 98 PRO A O 1
ATOM 768 N N . CYS A 1 99 ? -2.176 5.617 13.701 1.00 87.62 99 CYS A N 1
ATOM 769 C CA . CYS A 1 99 ? -3.110 5.314 12.628 1.00 87.62 99 CYS A CA 1
ATOM 770 C C . CYS A 1 99 ? -2.484 5.779 11.312 1.00 87.62 99 CYS A C 1
ATOM 772 O O . CYS A 1 99 ? -2.499 6.971 10.994 1.00 87.62 99 CYS A O 1
ATOM 774 N N . CYS A 1 100 ? -1.843 4.866 10.588 1.00 92.25 100 CYS A N 1
ATOM 775 C CA . CYS A 1 100 ? -1.119 5.206 9.375 1.00 92.25 100 CYS A CA 1
ATOM 776 C C . CYS A 1 100 ? -1.147 4.108 8.310 1.00 92.25 100 CYS A C 1
ATOM 778 O O . CYS A 1 100 ? -1.409 2.941 8.590 1.00 92.25 100 CYS A O 1
ATOM 780 N N . VAL A 1 101 ? -0.854 4.514 7.081 1.00 93.56 101 VAL A N 1
ATOM 781 C CA . VAL A 1 101 ? -0.652 3.667 5.909 1.00 93.56 101 VAL A CA 1
ATOM 782 C C . VAL A 1 101 ? 0.688 4.067 5.296 1.00 93.56 101 VAL A C 1
ATOM 784 O O . VAL A 1 101 ? 0.946 5.250 5.082 1.00 93.56 101 VAL A O 1
ATOM 787 N N . VAL A 1 102 ? 1.558 3.102 5.031 1.00 94.12 102 VAL A N 1
ATOM 788 C CA . VAL A 1 102 ? 2.878 3.312 4.433 1.00 94.12 102 VAL A CA 1
ATOM 789 C C . VAL A 1 102 ? 2.926 2.607 3.083 1.00 94.12 102 VAL A C 1
ATOM 791 O O . VAL A 1 102 ? 2.708 1.403 3.013 1.00 94.12 102 VAL A O 1
ATOM 794 N N . LEU A 1 103 ? 3.212 3.358 2.026 1.00 94.69 103 LEU A N 1
ATOM 795 C CA . LEU A 1 103 ? 3.324 2.905 0.644 1.00 94.69 103 LEU A CA 1
ATOM 796 C C . LEU A 1 103 ? 4.800 2.933 0.262 1.00 94.69 103 LEU A C 1
ATOM 798 O O . LEU A 1 103 ? 5.400 4.007 0.206 1.00 94.69 103 LEU A O 1
ATOM 802 N N . LEU A 1 104 ? 5.388 1.764 0.047 1.00 92.81 104 LEU A N 1
ATOM 803 C CA . LEU A 1 104 ? 6.785 1.605 -0.338 1.00 92.81 104 LEU A CA 1
ATOM 804 C C . LEU A 1 104 ? 6.881 1.107 -1.771 1.00 92.81 104 LEU A C 1
ATOM 806 O O . LEU A 1 104 ? 6.118 0.222 -2.158 1.00 92.81 104 LEU A O 1
ATOM 810 N N . GLN A 1 105 ? 7.824 1.669 -2.522 1.00 91.81 105 GLN A N 1
ATOM 811 C CA . GLN A 1 105 ? 8.198 1.240 -3.872 1.00 91.81 105 GLN A CA 1
ATOM 812 C C . GLN A 1 105 ? 9.700 0.945 -3.924 1.00 91.81 105 GLN A C 1
ATOM 814 O O . GLN A 1 105 ? 10.451 1.506 -3.127 1.00 91.81 105 GLN A O 1
ATOM 819 N N . GLU A 1 106 ? 10.136 0.104 -4.866 1.00 88.19 106 GLU A N 1
ATOM 820 C CA . GLU A 1 106 ? 11.537 -0.350 -4.991 1.00 88.19 106 GLU A CA 1
ATOM 821 C C . GLU A 1 106 ? 12.084 -1.096 -3.767 1.00 88.19 106 GLU A C 1
ATOM 823 O O . GLU A 1 106 ? 13.279 -1.046 -3.489 1.00 88.19 106 GLU A O 1
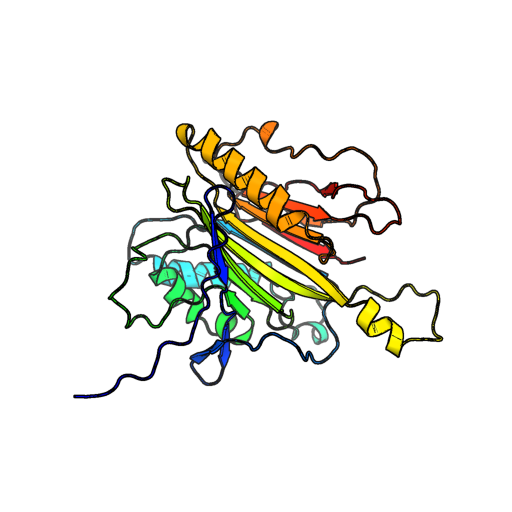ATOM 828 N N . VAL A 1 107 ? 11.235 -1.832 -3.040 1.00 87.19 107 VAL A N 1
ATOM 829 C CA . VAL A 1 107 ? 11.709 -2.655 -1.920 1.00 87.19 107 VAL A CA 1
ATOM 830 C C . VAL A 1 107 ? 12.341 -3.940 -2.459 1.00 87.19 107 VAL A C 1
ATOM 832 O O . VAL A 1 107 ? 11.692 -4.698 -3.185 1.00 87.19 107 VAL A O 1
ATOM 835 N N . GLN A 1 108 ? 13.604 -4.181 -2.104 1.00 84.00 108 GLN A N 1
ATOM 836 C CA . GLN A 1 108 ? 14.307 -5.438 -2.378 1.00 84.00 108 GLN A CA 1
ATOM 837 C C . GLN A 1 108 ? 13.767 -6.574 -1.503 1.00 84.00 108 GLN A C 1
ATOM 839 O O . GLN A 1 108 ? 13.243 -6.347 -0.410 1.00 84.00 108 GLN A O 1
ATOM 844 N N . ARG A 1 109 ? 13.900 -7.813 -1.980 1.00 82.44 109 ARG A N 1
ATOM 845 C CA . ARG A 1 109 ? 13.389 -8.999 -1.280 1.00 82.44 109 ARG A CA 1
ATOM 846 C C . ARG A 1 109 ? 14.011 -9.165 0.106 1.00 82.44 109 ARG A C 1
ATOM 848 O O . ARG A 1 109 ? 13.287 -9.351 1.080 1.00 82.44 109 ARG A O 1
ATOM 855 N N . ASP A 1 110 ? 15.322 -9.050 0.215 1.00 81.69 110 ASP A N 1
ATOM 856 C CA . ASP A 1 110 ? 16.029 -9.299 1.470 1.00 81.69 110 ASP A CA 1
ATOM 857 C C . ASP A 1 110 ? 15.869 -8.136 2.458 1.00 81.69 110 ASP A C 1
ATOM 859 O O . ASP A 1 110 ? 15.598 -8.336 3.650 1.00 81.69 110 ASP A O 1
ATOM 863 N N . ALA A 1 111 ? 15.808 -6.907 1.943 1.00 84.44 111 ALA A N 1
ATOM 864 C CA . ALA A 1 111 ? 15.325 -5.748 2.689 1.00 84.44 111 ALA A CA 1
ATOM 865 C C . ALA A 1 111 ? 13.903 -5.954 3.259 1.00 84.44 111 ALA A C 1
ATOM 867 O O . ALA A 1 111 ? 13.616 -5.538 4.388 1.00 84.44 111 ALA A O 1
ATOM 868 N N . LEU A 1 112 ? 13.014 -6.631 2.521 1.00 87.12 112 LEU A N 1
ATOM 869 C CA . LEU A 1 112 ? 11.663 -6.961 2.978 1.00 87.12 112 LEU A CA 1
ATOM 870 C C . LEU A 1 112 ? 11.677 -7.981 4.124 1.00 87.12 112 LEU A C 1
ATOM 872 O O . LEU A 1 112 ? 10.909 -7.841 5.080 1.00 87.12 112 LEU A O 1
ATOM 876 N N . HIS A 1 113 ? 12.584 -8.960 4.086 1.00 86.00 113 HIS A N 1
ATOM 877 C CA . HIS A 1 113 ? 12.782 -9.912 5.182 1.00 86.00 113 HIS A CA 1
ATOM 878 C C . HIS A 1 113 ? 13.245 -9.221 6.462 1.00 86.00 113 HIS A C 1
ATOM 880 O O . HIS A 1 113 ? 12.690 -9.473 7.538 1.00 86.00 113 HIS A O 1
ATOM 886 N N . ALA A 1 114 ? 14.209 -8.307 6.352 1.00 88.25 114 ALA A N 1
ATOM 887 C CA . ALA A 1 114 ? 14.661 -7.507 7.480 1.00 88.25 114 ALA A CA 1
ATOM 888 C C . ALA A 1 114 ? 13.533 -6.607 8.021 1.00 88.25 114 ALA A C 1
ATOM 890 O O . ALA A 1 114 ? 13.312 -6.560 9.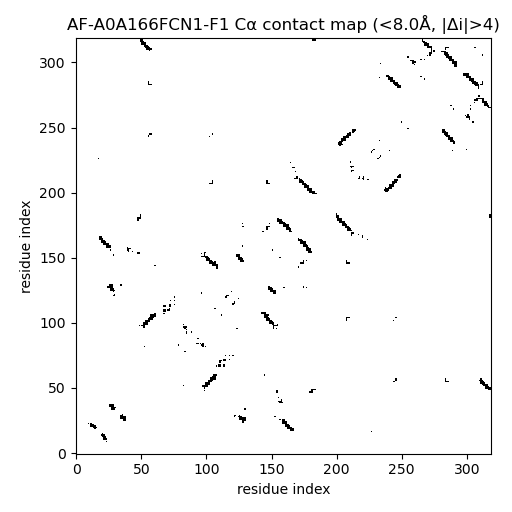232 1.00 88.25 114 ALA A O 1
ATOM 891 N N . LEU A 1 115 ? 12.761 -5.967 7.135 1.00 90.56 115 LEU A N 1
ATOM 892 C CA . LEU A 1 115 ? 11.615 -5.131 7.500 1.00 90.56 115 LEU A CA 1
ATOM 893 C C . LEU A 1 115 ? 10.532 -5.922 8.251 1.00 90.56 115 LEU A C 1
ATOM 895 O O . LEU A 1 115 ? 10.042 -5.479 9.287 1.00 90.56 115 LEU A O 1
ATOM 899 N N . TYR A 1 116 ? 10.168 -7.108 7.762 1.00 91.94 116 TYR A N 1
ATOM 900 C CA . TYR A 1 116 ? 9.166 -7.980 8.389 1.00 91.94 116 TYR A CA 1
ATOM 901 C C . TYR A 1 116 ? 9.669 -8.730 9.615 1.00 91.94 116 TYR A C 1
ATOM 903 O O . TYR A 1 116 ? 8.872 -9.368 10.314 1.00 91.94 116 TYR A O 1
ATOM 911 N N . SER A 1 117 ? 10.971 -8.652 9.882 1.00 91.56 117 SER A N 1
ATOM 912 C CA . SER A 1 117 ? 11.578 -9.181 11.094 1.00 91.56 117 SER A CA 1
ATOM 913 C C . SER A 1 117 ? 11.615 -8.183 12.244 1.00 91.56 117 SER A C 1
ATOM 915 O O . SER A 1 117 ? 11.768 -8.605 13.386 1.00 91.56 117 SER A O 1
ATOM 917 N N . ASP A 1 118 ? 11.411 -6.893 11.972 1.00 93.50 118 ASP A N 1
ATOM 918 C CA . ASP A 1 118 ? 11.353 -5.870 13.011 1.00 93.50 118 ASP A CA 1
ATOM 919 C C . ASP A 1 118 ? 10.106 -6.031 13.900 1.00 93.50 118 ASP A C 1
ATOM 921 O O . ASP A 1 118 ? 8.968 -6.134 13.426 1.00 93.50 118 ASP A O 1
ATOM 925 N N . ASP A 1 119 ? 10.322 -6.016 15.217 1.00 93.25 119 ASP A N 1
ATOM 926 C CA . ASP A 1 119 ? 9.268 -6.237 16.206 1.00 93.25 119 ASP A CA 1
ATOM 927 C C . ASP A 1 119 ? 8.180 -5.167 16.172 1.00 93.25 119 ASP A C 1
ATOM 929 O O . ASP A 1 119 ? 7.003 -5.479 16.341 1.00 93.25 119 ASP A O 1
ATOM 933 N N . TRP A 1 120 ? 8.528 -3.909 15.902 1.00 91.75 120 TRP A N 1
ATOM 934 C CA . TRP A 1 120 ? 7.531 -2.846 15.832 1.00 91.75 120 TRP A CA 1
ATOM 935 C C . TRP A 1 120 ? 6.633 -3.026 14.613 1.00 91.75 120 TRP A C 1
ATOM 937 O O . TRP A 1 120 ? 5.414 -2.915 14.745 1.00 91.75 120 TRP A O 1
ATOM 947 N N . ILE A 1 121 ? 7.193 -3.390 13.455 1.00 93.31 121 ILE A N 1
ATOM 948 C CA . ILE A 1 121 ? 6.402 -3.734 12.263 1.00 93.31 121 ILE A CA 1
ATOM 949 C C . ILE A 1 121 ? 5.474 -4.915 12.573 1.00 93.31 121 ILE A C 1
ATOM 951 O O . ILE A 1 121 ? 4.258 -4.828 12.379 1.00 93.31 121 ILE A O 1
ATOM 955 N N . ARG A 1 122 ? 6.018 -5.988 13.157 1.00 94.06 122 ARG A N 1
ATOM 956 C CA . ARG A 1 122 ? 5.265 -7.177 13.586 1.00 94.06 122 ARG A CA 1
ATOM 957 C C . ARG A 1 122 ? 4.233 -6.910 14.673 1.00 94.06 122 ARG A C 1
ATOM 959 O O . ARG A 1 122 ? 3.332 -7.722 14.841 1.00 94.06 122 ARG A O 1
ATOM 966 N N . GLN A 1 123 ? 4.336 -5.836 15.440 1.00 91.75 123 GLN A N 1
ATOM 967 C CA . GLN A 1 123 ? 3.382 -5.523 16.506 1.00 91.75 123 GLN A CA 1
ATOM 968 C C . GLN A 1 123 ? 2.319 -4.524 16.064 1.00 91.75 123 GLN A C 1
ATOM 970 O O . GLN A 1 123 ? 1.195 -4.604 16.560 1.00 91.75 123 GLN A O 1
ATOM 975 N N . THR A 1 124 ? 2.638 -3.638 15.116 1.00 92.00 124 THR A N 1
ATOM 976 C CA . THR A 1 124 ? 1.808 -2.469 14.782 1.00 92.00 124 THR A CA 1
ATOM 977 C C . THR A 1 124 ? 1.210 -2.496 13.380 1.00 92.00 124 THR A C 1
ATOM 979 O O . THR A 1 124 ? 0.197 -1.834 13.168 1.00 92.00 124 THR A O 1
ATOM 982 N N . MET A 1 125 ? 1.742 -3.304 12.455 1.00 94.00 125 MET A N 1
ATOM 983 C CA . MET A 1 125 ? 1.333 -3.280 11.046 1.00 94.00 125 MET A CA 1
ATOM 984 C C . MET A 1 125 ? 0.640 -4.568 10.577 1.00 94.00 125 MET A C 1
ATOM 986 O O . MET A 1 125 ? 0.809 -5.663 11.133 1.00 94.00 125 MET A O 1
ATOM 990 N N . ILE A 1 126 ? -0.178 -4.393 9.545 1.00 94.81 126 ILE A N 1
ATOM 991 C CA . ILE A 1 126 ? -0.673 -5.378 8.587 1.00 94.81 126 ILE A CA 1
ATOM 992 C C . ILE A 1 126 ? 0.127 -5.151 7.298 1.00 94.81 126 ILE A C 1
ATOM 994 O O . ILE A 1 126 ? 0.327 -4.004 6.909 1.00 94.81 126 ILE A O 1
ATOM 998 N N . ALA A 1 127 ? 0.595 -6.211 6.646 1.00 94.69 127 ALA A N 1
ATOM 999 C CA . ALA A 1 127 ? 1.451 -6.122 5.463 1.00 94.69 127 ALA A CA 1
ATOM 1000 C C . ALA A 1 127 ? 0.781 -6.715 4.213 1.00 94.69 127 ALA A C 1
ATOM 1002 O O . ALA A 1 127 ? 0.096 -7.743 4.294 1.00 94.69 127 ALA A O 1
ATOM 1003 N N . VAL A 1 128 ? 0.984 -6.054 3.067 1.00 94.31 128 VAL A N 1
ATOM 1004 C CA . VAL A 1 128 ? 0.476 -6.445 1.744 1.00 94.31 128 VAL A CA 1
ATOM 1005 C C . VAL A 1 128 ? 1.499 -6.085 0.649 1.00 94.31 128 VAL A C 1
ATOM 1007 O O . VAL A 1 128 ? 1.825 -4.908 0.527 1.00 94.31 128 VAL A O 1
ATOM 1010 N N . PRO A 1 129 ? 1.942 -7.024 -0.204 1.00 91.31 129 PRO A N 1
ATOM 1011 C CA . PRO A 1 129 ? 1.883 -8.471 -0.007 1.00 91.31 129 PRO A CA 1
ATOM 1012 C C . PRO A 1 129 ? 2.827 -8.898 1.126 1.00 91.31 129 PRO A C 1
ATOM 1014 O O . PRO A 1 129 ? 3.715 -8.151 1.504 1.00 91.31 129 PRO A O 1
ATOM 1017 N N . VAL A 1 130 ? 2.670 -10.118 1.640 1.00 84.31 130 VAL A N 1
ATOM 1018 C CA . VAL A 1 130 ? 3.764 -10.810 2.337 1.00 84.31 130 VAL A CA 1
ATOM 1019 C C . VAL A 1 130 ? 4.236 -11.920 1.402 1.00 84.31 130 VAL A C 1
ATOM 1021 O O . VAL A 1 130 ? 3.381 -12.692 0.956 1.00 84.31 130 VAL A O 1
ATOM 1024 N N . PRO A 1 131 ? 5.533 -11.985 1.046 1.00 75.56 131 PRO A N 1
ATOM 1025 C CA . PRO A 1 131 ? 6.052 -13.065 0.222 1.00 75.56 131 PRO A CA 1
ATOM 1026 C C . PRO A 1 131 ? 5.705 -14.424 0.843 1.00 75.56 131 PRO A C 1
ATOM 1028 O O . PRO A 1 131 ? 5.708 -14.540 2.075 1.00 75.56 131 PRO A O 1
ATOM 1031 N N . PRO A 1 132 ? 5.431 -15.459 0.027 1.00 66.19 132 PRO A N 1
ATOM 1032 C CA . PRO A 1 132 ? 5.460 -16.830 0.515 1.00 66.19 132 PRO A CA 1
ATOM 1033 C C . PRO A 1 132 ? 6.802 -17.089 1.212 1.00 66.19 132 PRO A C 1
ATOM 1035 O O . PRO A 1 132 ? 7.791 -16.407 0.935 1.00 66.19 132 PRO A O 1
ATOM 1038 N N . SER A 1 133 ? 6.815 -18.039 2.147 1.00 58.28 133 SER A N 1
ATOM 1039 C CA . SER A 1 133 ? 8.025 -18.484 2.848 1.00 58.28 133 SER A CA 1
ATOM 1040 C C . SER A 1 133 ? 9.247 -18.516 1.918 1.00 58.28 133 SER A C 1
ATOM 1042 O O . SER A 1 133 ? 9.158 -19.013 0.799 1.00 58.28 133 SER A O 1
ATOM 1044 N N . ILE A 1 134 ? 10.393 -18.034 2.413 1.00 50.12 134 ILE A N 1
ATOM 1045 C CA . ILE A 1 134 ? 11.707 -18.015 1.732 1.00 50.12 134 ILE A CA 1
ATOM 1046 C C . ILE A 1 134 ? 12.071 -19.379 1.117 1.00 50.12 134 ILE A C 1
ATOM 1048 O O . ILE A 1 134 ? 12.834 -19.445 0.159 1.00 50.12 134 ILE A O 1
ATOM 1052 N N . SER A 1 135 ? 11.510 -20.466 1.656 1.00 46.12 135 SER A N 1
ATOM 1053 C CA . SER A 1 135 ? 11.713 -21.832 1.170 1.00 46.12 135 SER A CA 1
ATOM 1054 C C . SER A 1 135 ? 11.196 -22.092 -0.246 1.00 46.12 135 SER A C 1
ATOM 1056 O O . SER A 1 135 ? 11.636 -23.060 -0.861 1.00 46.12 135 SER A O 1
ATOM 1058 N N . ASP A 1 136 ? 10.298 -21.258 -0.776 1.00 47.25 136 ASP A N 1
ATOM 1059 C CA . ASP A 1 136 ? 9.760 -21.418 -2.128 1.00 47.25 136 ASP A CA 1
ATOM 1060 C C . ASP A 1 136 ? 10.710 -20.763 -3.142 1.00 47.25 136 ASP A C 1
ATOM 1062 O O . ASP A 1 136 ? 10.411 -19.765 -3.798 1.00 47.25 136 ASP A O 1
ATOM 1066 N N . SER A 1 137 ? 11.897 -21.354 -3.271 1.00 42.56 137 SER A N 1
ATOM 1067 C CA . SER A 1 137 ? 12.937 -21.001 -4.244 1.00 42.56 137 SER A CA 1
ATOM 1068 C C . SER A 1 137 ? 12.541 -21.283 -5.704 1.00 42.56 137 SER A C 1
ATOM 1070 O O . SER A 1 137 ? 13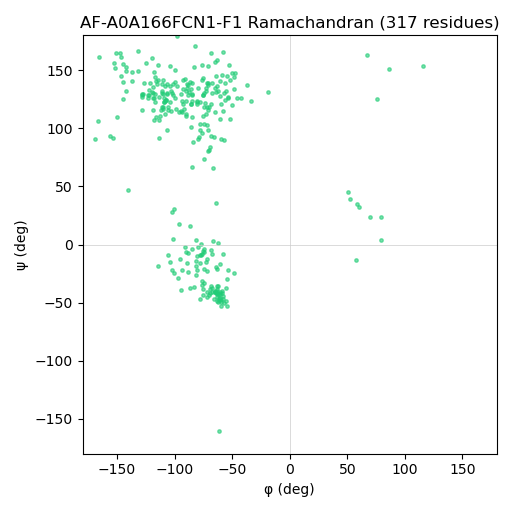.344 -21.087 -6.614 1.00 42.56 137 SER A O 1
ATOM 1072 N N . SER A 1 138 ? 11.312 -21.744 -5.953 1.00 40.91 138 SER A N 1
ATOM 1073 C CA . SER A 1 138 ? 10.926 -22.418 -7.192 1.00 40.91 138 SER A CA 1
ATOM 1074 C C . SER A 1 138 ? 10.150 -21.583 -8.217 1.00 40.91 138 SER A C 1
ATOM 1076 O O . SER A 1 138 ? 9.763 -22.145 -9.238 1.00 40.91 138 SER A O 1
ATOM 1078 N N . GLY A 1 139 ? 9.917 -20.274 -8.045 1.00 42.00 139 GLY A N 1
ATOM 1079 C CA . GLY A 1 139 ? 8.985 -19.607 -8.972 1.00 42.00 139 GLY A CA 1
ATOM 1080 C C . GLY A 1 139 ? 9.094 -18.102 -9.172 1.00 42.00 139 GLY A C 1
ATOM 1081 O O . GLY A 1 139 ? 8.412 -17.334 -8.501 1.00 42.00 139 GLY A O 1
ATOM 1082 N N . SER A 1 140 ? 9.849 -17.708 -10.202 1.00 44.31 140 SER A N 1
ATOM 1083 C CA . SER A 1 140 ? 9.571 -16.628 -11.178 1.00 44.31 140 SER A CA 1
ATOM 1084 C C . SER A 1 140 ? 9.325 -15.174 -10.748 1.00 44.31 140 SER A C 1
ATOM 1086 O O . SER A 1 140 ? 9.392 -14.299 -11.608 1.00 44.31 140 SER A O 1
ATOM 1088 N N . LEU A 1 141 ? 9.084 -14.843 -9.479 1.00 47.59 141 LEU A N 1
ATOM 1089 C CA . LEU A 1 141 ? 9.413 -13.493 -9.029 1.00 47.59 141 LEU A CA 1
ATOM 1090 C C . LEU A 1 141 ? 10.934 -13.492 -8.921 1.00 47.59 141 LEU A C 1
ATOM 1092 O O . LEU A 1 141 ? 11.475 -14.122 -8.019 1.00 47.59 141 LEU A O 1
ATOM 1096 N N . GLY A 1 142 ? 11.638 -12.889 -9.877 1.00 50.44 142 GLY A N 1
ATOM 1097 C CA . GLY A 1 142 ? 13.081 -12.681 -9.774 1.00 50.44 142 GLY A CA 1
ATOM 1098 C C . GLY A 1 142 ? 13.427 -11.805 -8.565 1.00 50.44 142 GLY A C 1
ATOM 1099 O O . GLY A 1 142 ? 12.617 -11.602 -7.656 1.00 50.44 142 GLY A O 1
ATOM 1100 N N . ALA A 1 143 ? 14.608 -11.202 -8.562 1.00 53.62 143 ALA A N 1
ATOM 1101 C CA . ALA A 1 143 ? 14.959 -10.099 -7.661 1.00 53.62 143 ALA A CA 1
ATOM 1102 C C . ALA A 1 143 ? 14.101 -8.829 -7.920 1.00 53.62 143 ALA A C 1
ATOM 1104 O O . ALA A 1 143 ? 14.585 -7.701 -7.885 1.00 53.62 143 ALA A O 1
ATOM 1105 N N . THR A 1 144 ? 12.824 -9.002 -8.268 1.00 59.59 144 THR A N 1
ATOM 1106 C CA . THR A 1 144 ? 11.906 -7.965 -8.688 1.00 59.59 144 THR A CA 1
ATOM 1107 C C . THR A 1 144 ? 11.596 -7.067 -7.507 1.00 59.59 144 THR A C 1
ATOM 1109 O O . THR A 1 144 ? 11.067 -7.510 -6.487 1.00 59.59 144 THR A O 1
ATOM 1112 N N . VAL A 1 145 ? 11.910 -5.791 -7.705 1.00 66.19 145 VAL A N 1
ATOM 1113 C CA . VAL A 1 145 ? 11.351 -4.637 -7.005 1.00 66.19 145 VAL A CA 1
ATOM 1114 C C . VAL A 1 145 ? 9.889 -4.881 -6.647 1.00 66.19 145 VAL A C 1
ATOM 1116 O O . VAL A 1 145 ? 9.069 -5.127 -7.534 1.00 66.19 145 VAL A O 1
ATOM 1119 N N . GLN A 1 146 ? 9.558 -4.772 -5.361 1.00 82.31 146 GLN A N 1
ATOM 1120 C CA . GLN A 1 146 ? 8.183 -4.911 -4.890 1.00 82.31 146 GLN A CA 1
ATOM 1121 C C . GLN A 1 146 ? 7.615 -3.585 -4.400 1.00 82.31 146 GLN A C 1
ATOM 1123 O O . GLN A 1 146 ? 8.293 -2.796 -3.733 1.00 82.31 146 GLN A O 1
ATOM 1128 N N . ASN A 1 147 ? 6.334 -3.382 -4.702 1.00 92.31 147 ASN A N 1
ATOM 1129 C CA . ASN A 1 147 ? 5.514 -2.415 -3.998 1.00 92.31 147 ASN A CA 1
ATOM 1130 C C . ASN A 1 147 ? 4.954 -3.083 -2.742 1.00 92.31 147 ASN A C 1
ATOM 1132 O O . ASN A 1 147 ? 4.403 -4.180 -2.801 1.00 92.31 147 ASN A O 1
ATOM 1136 N N . VAL A 1 148 ? 5.106 -2.420 -1.598 1.00 93.75 148 VAL A N 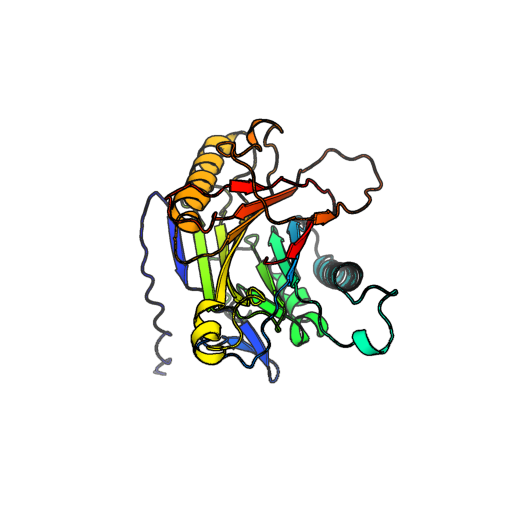1
ATOM 1137 C CA . VAL A 1 148 ? 4.668 -2.931 -0.297 1.00 93.75 148 VAL A CA 1
ATOM 1138 C C . VAL A 1 148 ? 3.815 -1.882 0.387 1.00 93.75 148 VAL A C 1
ATOM 1140 O O . VAL A 1 148 ? 4.218 -0.732 0.540 1.00 93.75 148 VAL A O 1
ATOM 1143 N N . THR A 1 149 ? 2.638 -2.288 0.832 1.00 95.88 149 THR A N 1
ATOM 1144 C CA . THR A 1 149 ? 1.719 -1.465 1.606 1.00 95.88 149 THR A CA 1
ATOM 1145 C C . THR A 1 149 ? 1.650 -1.999 3.032 1.00 95.88 149 THR A C 1
ATOM 1147 O O . THR A 1 149 ? 1.250 -3.141 3.269 1.00 95.88 149 THR A O 1
ATOM 1150 N N . LEU A 1 150 ? 2.049 -1.168 3.994 1.00 95.81 150 LEU A N 1
ATOM 1151 C CA . LEU A 1 150 ? 1.879 -1.424 5.421 1.00 95.81 150 LEU A CA 1
ATOM 1152 C C . LEU A 1 150 ? 0.689 -0.615 5.920 1.00 95.81 150 LEU A C 1
ATOM 1154 O O . LEU A 1 150 ? 0.623 0.592 5.713 1.00 95.81 150 LEU A O 1
ATOM 1158 N N . VAL A 1 151 ? -0.241 -1.265 6.596 1.00 95.00 151 VAL A N 1
ATOM 1159 C CA . VAL A 1 151 ? -1.445 -0.640 7.140 1.00 95.00 151 VAL A CA 1
ATOM 1160 C C . VAL A 1 151 ? -1.417 -0.800 8.648 1.00 95.00 151 VAL A C 1
ATOM 1162 O O . VAL A 1 151 ? -1.196 -1.902 9.147 1.00 95.00 151 VAL A O 1
ATOM 1165 N N . SER A 1 152 ? -1.640 0.276 9.396 1.00 93.81 152 SER A N 1
ATOM 1166 C CA . SER A 1 152 ? -1.732 0.191 10.849 1.00 93.81 152 SER A CA 1
ATOM 1167 C C . SER A 1 152 ? -2.803 -0.811 11.258 1.00 93.81 152 SER A C 1
ATOM 1169 O O . SER A 1 152 ? -3.891 -0.867 10.692 1.00 93.81 152 SER A O 1
ATOM 1171 N N . ARG A 1 153 ? -2.508 -1.607 12.281 1.00 91.81 153 ARG A N 1
ATOM 1172 C CA . ARG A 1 153 ? -3.386 -2.663 12.799 1.00 91.81 153 ARG A CA 1
ATOM 1173 C C . ARG A 1 153 ? -4.729 -2.183 13.320 1.00 91.81 153 ARG A C 1
ATOM 1175 O O . ARG A 1 153 ? -5.595 -3.032 13.534 1.00 91.81 153 ARG A O 1
ATOM 1182 N N . THR A 1 154 ? -4.855 -0.889 13.579 1.00 89.62 154 THR A N 1
ATOM 1183 C CA . THR A 1 154 ? -6.100 -0.230 13.977 1.00 89.62 154 THR A CA 1
ATOM 1184 C C . THR A 1 154 ? -6.999 0.076 12.781 1.00 89.62 154 THR A C 1
ATOM 1186 O O . THR A 1 154 ? -8.175 0.358 12.982 1.00 89.62 154 THR A O 1
ATOM 1189 N N . ILE A 1 155 ? -6.476 -0.007 11.551 1.00 91.38 155 ILE A N 1
ATOM 1190 C CA . ILE A 1 155 ? -7.233 0.191 10.320 1.00 91.38 155 ILE A CA 1
ATOM 1191 C C . ILE A 1 155 ? -7.620 -1.178 9.736 1.00 91.38 155 ILE A C 1
ATOM 1193 O O . ILE A 1 155 ? -6.760 -1.963 9.327 1.00 91.38 155 ILE A O 1
ATOM 1197 N N . PRO A 1 156 ? -8.921 -1.472 9.661 1.00 92.56 156 PRO A N 1
ATOM 1198 C CA . PRO A 1 156 ? -9.475 -2.530 8.830 1.00 92.56 156 PRO A CA 1
ATOM 1199 C C . PRO A 1 156 ? -8.951 -2.611 7.393 1.00 92.56 156 PRO A C 1
ATOM 1201 O O . PRO A 1 156 ? -9.131 -1.667 6.628 1.00 92.56 156 PRO A O 1
ATOM 1204 N N . VAL A 1 157 ? -8.452 -3.779 6.977 1.00 93.38 157 VAL A N 1
ATOM 1205 C CA . VAL A 1 157 ? -8.258 -4.106 5.552 1.00 93.38 157 VAL A CA 1
ATOM 1206 C C . VAL A 1 157 ? -9.385 -5.039 5.113 1.00 93.38 157 VAL A C 1
ATOM 1208 O O . VAL A 1 157 ? -9.510 -6.152 5.626 1.00 93.38 157 VAL A O 1
ATOM 1211 N N . SER A 1 158 ? -10.244 -4.588 4.198 1.00 92.50 158 SER A N 1
ATOM 1212 C CA . SER A 1 158 ? -11.351 -5.397 3.670 1.00 92.50 158 SER A CA 1
ATOM 1213 C C . SER A 1 158 ? -10.914 -6.261 2.491 1.00 92.50 158 SER A C 1
ATOM 1215 O O . SER A 1 158 ? -11.347 -7.412 2.378 1.00 92.50 158 SER A O 1
ATOM 1217 N N . GLN A 1 159 ? -10.040 -5.727 1.641 1.00 93.38 159 GLN A N 1
ATOM 1218 C CA . GLN A 1 159 ? -9.562 -6.378 0.429 1.00 93.38 159 GLN A CA 1
ATOM 1219 C C . GLN A 1 159 ? -8.155 -5.897 0.072 1.00 93.38 159 GLN A C 1
ATOM 1221 O O . GLN A 1 159 ? -7.759 -4.781 0.399 1.00 93.38 159 GLN A O 1
ATOM 1226 N N . ALA A 1 160 ? -7.404 -6.763 -0.605 1.00 93.69 160 ALA A N 1
ATOM 1227 C CA . ALA A 1 160 ? -6.129 -6.428 -1.209 1.00 93.69 160 ALA A CA 1
ATOM 1228 C C . ALA A 1 160 ? -6.040 -7.042 -2.611 1.00 93.69 160 ALA A C 1
ATOM 1230 O O . ALA A 1 160 ? -6.482 -8.176 -2.822 1.00 93.69 160 ALA A O 1
ATOM 1231 N N . LEU A 1 161 ? -5.469 -6.308 -3.563 1.00 93.06 161 LEU A N 1
ATOM 1232 C CA . LEU A 1 161 ? -5.272 -6.740 -4.945 1.00 93.06 161 LEU A CA 1
ATOM 1233 C C . LEU A 1 161 ? -3.840 -6.455 -5.400 1.00 93.06 161 LEU A C 1
ATOM 1235 O O . LEU A 1 161 ? -3.218 -5.478 -4.987 1.00 93.06 161 LEU A O 1
ATOM 1239 N N . HIS A 1 162 ? -3.358 -7.301 -6.298 1.00 92.31 162 HIS A N 1
ATOM 1240 C CA . HIS A 1 162 ? -2.162 -7.105 -7.096 1.00 92.31 162 HIS A CA 1
ATOM 1241 C C . HIS A 1 162 ? -2.586 -6.856 -8.537 1.00 92.31 162 HIS A C 1
ATOM 1243 O O . HIS A 1 162 ? -3.311 -7.672 -9.106 1.00 92.31 162 HIS A O 1
ATOM 1249 N N . VAL A 1 163 ? -2.127 -5.759 -9.127 1.00 92.44 163 VAL A N 1
ATOM 1250 C CA . VAL A 1 163 ? -2.417 -5.398 -10.516 1.00 92.44 163 VAL A CA 1
ATOM 1251 C C . VAL A 1 163 ? -1.112 -5.408 -11.294 1.00 92.44 163 VAL A C 1
ATOM 1253 O O . VAL A 1 163 ? -0.264 -4.553 -11.076 1.00 92.44 163 VAL A O 1
ATOM 1256 N N . SER A 1 164 ? -0.942 -6.377 -12.185 1.00 91.50 164 SER A N 1
ATOM 1257 C CA . SER A 1 164 ? 0.194 -6.468 -13.102 1.00 91.50 164 SER A CA 1
ATOM 1258 C C . SER A 1 164 ? -0.122 -5.742 -14.404 1.00 91.50 164 SER A C 1
ATOM 1260 O O . SER A 1 164 ? -1.167 -6.000 -15.001 1.00 91.50 164 SER A O 1
ATOM 1262 N N . PHE A 1 165 ? 0.793 -4.896 -14.876 1.00 90.62 165 PHE A N 1
ATOM 1263 C CA . PHE A 1 165 ? 0.662 -4.210 -16.161 1.00 90.62 165 PHE A CA 1
ATOM 1264 C C . PHE A 1 165 ? 1.430 -4.975 -17.247 1.00 90.62 165 PHE A C 1
ATOM 1266 O O . PHE A 1 165 ? 2.654 -5.060 -17.190 1.00 90.62 165 PHE A O 1
ATOM 1273 N N . PHE A 1 166 ? 0.741 -5.547 -18.240 1.00 90.50 166 PHE A N 1
ATOM 1274 C CA . PHE A 1 166 ? 1.396 -6.324 -19.306 1.00 90.50 166 PHE A CA 1
ATOM 1275 C C . PHE A 1 166 ? 2.133 -5.457 -20.322 1.00 90.50 166 PHE A C 1
ATOM 1277 O O . PHE A 1 166 ? 3.037 -5.940 -20.994 1.00 90.50 166 PHE A O 1
ATOM 1284 N N . ASN A 1 167 ? 1.771 -4.178 -20.420 1.00 89.94 167 ASN A N 1
ATOM 1285 C CA . ASN A 1 167 ? 2.511 -3.206 -21.218 1.00 89.94 167 ASN A CA 1
ATOM 1286 C C . ASN A 1 167 ? 3.801 -2.726 -20.527 1.00 89.94 167 ASN A C 1
ATOM 1288 O O . ASN A 1 167 ? 4.504 -1.885 -21.086 1.00 89.94 167 ASN A O 1
ATOM 1292 N N . SER A 1 168 ? 4.107 -3.222 -19.320 1.00 89.06 168 SER A N 1
ATOM 1293 C CA . SER A 1 168 ? 5.285 -2.795 -18.579 1.00 89.06 168 SER A CA 1
ATOM 1294 C C . SER A 1 168 ? 6.539 -3.565 -18.971 1.00 89.06 168 SER A C 1
ATOM 1296 O O . SER A 1 168 ? 6.575 -4.794 -18.903 1.00 89.06 168 SER A O 1
ATOM 1298 N N . GLN A 1 169 ? 7.602 -2.829 -19.293 1.00 88.75 169 GLN A N 1
ATOM 1299 C CA . GLN A 1 169 ? 8.927 -3.393 -19.569 1.00 88.75 169 GLN A CA 1
ATOM 1300 C C . G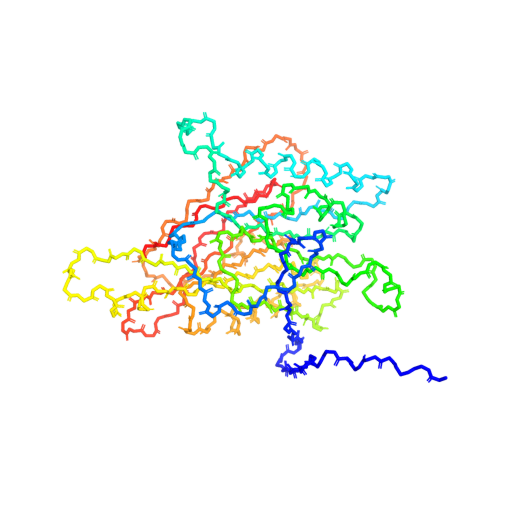LN A 1 169 ? 9.758 -3.539 -18.286 1.00 88.75 169 GLN A C 1
ATOM 1302 O O . GLN A 1 169 ? 10.643 -4.387 -18.207 1.00 88.75 169 GLN A O 1
ATOM 1307 N N . MET A 1 170 ? 9.440 -2.754 -17.254 1.00 85.56 170 MET A N 1
ATOM 1308 C CA . MET A 1 170 ? 10.087 -2.782 -15.938 1.00 85.56 170 MET A CA 1
ATOM 1309 C C . MET A 1 170 ? 9.340 -3.634 -14.896 1.00 85.56 170 MET A C 1
ATOM 1311 O O . MET A 1 170 ? 9.546 -3.454 -13.694 1.00 85.56 170 MET A O 1
ATOM 1315 N N . ALA A 1 171 ? 8.444 -4.527 -15.335 1.00 88.25 171 ALA A N 1
ATOM 1316 C CA . ALA A 1 171 ? 7.607 -5.362 -14.465 1.00 88.25 171 ALA A CA 1
ATOM 1317 C C . ALA A 1 171 ? 6.832 -4.553 -13.399 1.00 88.25 171 ALA A C 1
ATOM 1319 O O . ALA A 1 171 ? 6.695 -4.954 -12.236 1.00 88.25 171 ALA A O 1
ATOM 1320 N N . ARG A 1 172 ? 6.333 -3.377 -13.793 1.00 89.75 172 ARG A N 1
ATOM 1321 C CA . ARG A 1 172 ? 5.535 -2.501 -12.940 1.00 89.75 172 ARG A CA 1
ATOM 1322 C C . ARG A 1 172 ? 4.224 -3.171 -12.552 1.00 89.75 172 ARG A C 1
ATOM 1324 O O . ARG A 1 172 ? 3.599 -3.904 -13.321 1.00 89.75 172 ARG A O 1
ATOM 1331 N N . HIS A 1 173 ? 3.798 -2.888 -11.332 1.00 92.50 173 HIS A N 1
ATOM 1332 C CA . HIS A 1 173 ? 2.551 -3.382 -10.772 1.00 92.50 173 HIS A CA 1
ATOM 1333 C C . HIS A 1 173 ? 2.012 -2.385 -9.747 1.00 92.50 173 HIS A C 1
ATOM 1335 O O . HIS A 1 173 ? 2.741 -1.513 -9.270 1.00 92.50 173 HIS A O 1
ATOM 1341 N N . ALA A 1 174 ? 0.744 -2.525 -9.378 1.00 93.25 174 ALA A N 1
ATOM 1342 C CA . ALA A 1 174 ? 0.142 -1.801 -8.269 1.00 93.25 174 ALA A CA 1
ATOM 1343 C C . ALA A 1 174 ? -0.308 -2.765 -7.166 1.00 93.25 174 ALA A C 1
ATOM 1345 O O . ALA A 1 174 ? -0.793 -3.866 -7.436 1.00 93.25 174 ALA A O 1
ATOM 1346 N N . VAL A 1 175 ? -0.179 -2.324 -5.918 1.00 94.62 175 VAL A N 1
ATOM 1347 C CA . VAL A 1 175 ? -0.794 -2.957 -4.751 1.00 94.62 175 VAL A CA 1
ATOM 1348 C C . VAL A 1 175 ? -1.957 -2.089 -4.310 1.00 94.62 175 VAL A C 1
ATOM 1350 O O . VAL A 1 175 ? -1.775 -0.950 -3.882 1.00 94.62 175 VAL A O 1
ATOM 1353 N N . VAL A 1 176 ? -3.158 -2.643 -4.408 1.00 95.12 176 VAL A N 1
ATOM 1354 C CA . VAL A 1 176 ? -4.395 -1.976 -4.005 1.00 95.12 176 VAL A CA 1
ATOM 1355 C C . VAL A 1 176 ? -4.826 -2.545 -2.666 1.00 95.12 176 VAL A C 1
ATOM 1357 O O . VAL A 1 176 ? -4.865 -3.764 -2.502 1.00 95.12 176 VAL A O 1
ATOM 1360 N N . VAL A 1 177 ? -5.166 -1.684 -1.714 1.00 95.19 177 VAL A N 1
ATOM 1361 C CA . VAL A 1 177 ? -5.781 -2.077 -0.447 1.00 95.19 177 VAL A CA 1
ATOM 1362 C C . VAL A 1 177 ? -7.045 -1.267 -0.220 1.00 95.19 177 VAL A C 1
ATOM 1364 O O . VAL A 1 177 ? -7.036 -0.042 -0.305 1.00 95.19 177 VAL A O 1
ATOM 1367 N N . ASP A 1 178 ? -8.128 -1.961 0.094 1.00 94.81 178 ASP A N 1
ATOM 1368 C CA . ASP A 1 178 ? -9.393 -1.342 0.452 1.00 94.81 178 ASP A CA 1
ATOM 1369 C C . ASP A 1 178 ? -9.507 -1.343 1.972 1.00 94.81 178 ASP A C 1
ATOM 1371 O O . ASP A 1 178 ? -9.337 -2.370 2.640 1.00 94.81 178 ASP A O 1
ATOM 1375 N N . LEU A 1 179 ? -9.752 -0.162 2.522 1.00 93.62 179 LEU A N 1
ATOM 1376 C CA . LEU A 1 179 ? -9.750 0.107 3.948 1.00 93.62 179 LEU A CA 1
ATOM 1377 C C . LEU A 1 179 ? -11.131 0.561 4.399 1.00 93.62 179 LEU A C 1
ATOM 1379 O O . LEU A 1 179 ? -11.847 1.219 3.646 1.00 93.62 179 LEU A O 1
ATOM 1383 N N . LYS A 1 180 ? -11.495 0.245 5.641 1.00 91.19 180 LYS A N 1
ATOM 1384 C CA . LYS A 1 180 ? -12.759 0.696 6.237 1.00 91.19 180 LYS A CA 1
ATOM 1385 C C . LYS A 1 180 ? -12.513 1.710 7.344 1.00 91.19 180 LYS A C 1
ATOM 1387 O O . LYS A 1 180 ? -11.722 1.470 8.253 1.00 91.19 180 LYS A O 1
ATOM 1392 N N . PHE A 1 181 ? -13.259 2.802 7.284 1.00 87.31 181 PHE A N 1
ATOM 1393 C CA . PHE A 1 181 ? -13.205 3.912 8.225 1.00 87.31 181 PHE A CA 1
ATOM 1394 C C . PHE A 1 181 ? -14.605 4.311 8.683 1.00 87.31 181 PHE A C 1
ATOM 1396 O O . PHE A 1 181 ? -15.600 3.928 8.065 1.00 87.31 181 PHE A O 1
ATOM 1403 N N . TYR A 1 182 ? -14.684 5.112 9.743 1.00 83.06 182 TYR A N 1
ATOM 1404 C CA . TYR A 1 182 ? -15.938 5.714 10.188 1.00 83.06 182 TYR A CA 1
ATOM 1405 C C . TYR A 1 182 ? -15.953 7.201 9.848 1.00 83.06 182 TYR A C 1
ATOM 1407 O O . TYR A 1 182 ? -15.008 7.920 10.170 1.00 83.06 182 TYR A O 1
ATOM 1415 N N . ALA A 1 183 ? -17.022 7.665 9.209 1.00 75.62 183 ALA A N 1
ATOM 1416 C CA . ALA A 1 183 ? -17.288 9.093 9.101 1.00 75.62 183 ALA A CA 1
ATOM 1417 C C . ALA A 1 183 ? -17.903 9.593 10.421 1.00 75.62 183 ALA A C 1
ATOM 1419 O O . ALA A 1 183 ? -18.804 8.927 10.947 1.00 75.62 183 ALA A O 1
ATOM 1420 N N . PRO A 1 184 ? -17.447 10.734 10.973 1.00 68.19 184 PRO A N 1
ATOM 1421 C CA . PRO A 1 184 ? -18.090 11.351 12.126 1.00 68.19 184 PRO A CA 1
ATOM 1422 C C . PRO A 1 184 ? -19.601 11.503 11.914 1.00 68.19 184 PRO A C 1
ATOM 1424 O O . PRO A 1 184 ? -20.082 11.688 10.799 1.00 68.19 184 PRO A O 1
ATOM 1427 N N . ALA A 1 185 ? -20.363 11.404 13.001 1.00 64.88 185 ALA A N 1
ATOM 1428 C CA . ALA A 1 185 ? -21.781 11.724 12.975 1.00 64.88 185 ALA A CA 1
ATOM 1429 C C . ALA A 1 185 ? -21.986 13.187 12.566 1.00 64.88 185 ALA A C 1
ATOM 1431 O O . ALA A 1 185 ? -21.467 14.070 13.251 1.00 64.88 185 ALA A O 1
ATOM 1432 N N . ASP A 1 186 ? -22.825 13.455 11.564 1.00 63.72 186 ASP A N 1
ATOM 1433 C CA . ASP A 1 186 ? -23.458 14.768 11.483 1.00 63.72 186 ASP A CA 1
ATOM 1434 C C . ASP A 1 186 ? -24.260 14.962 12.775 1.00 63.72 186 ASP A C 1
ATOM 1436 O O . ASP A 1 186 ? -25.130 14.153 13.116 1.00 63.72 186 ASP A O 1
ATOM 1440 N N . GLN A 1 187 ? -23.942 16.014 13.530 1.00 59.50 187 GLN A N 1
ATOM 1441 C CA . GLN A 1 187 ? -24.475 16.267 14.878 1.00 59.50 187 GLN A CA 1
ATOM 1442 C C . GLN A 1 187 ? -26.005 16.469 14.925 1.00 59.50 187 GLN A C 1
ATOM 1444 O O . GLN A 1 187 ? -26.571 16.707 15.988 1.00 59.50 187 GLN A O 1
ATOM 1449 N N . GLN A 1 188 ? -26.700 16.379 13.791 1.00 57.25 188 GLN A N 1
ATOM 1450 C CA . GLN A 1 188 ? -28.062 16.875 13.629 1.00 57.25 188 GLN A CA 1
ATOM 1451 C C . GLN A 1 188 ? -29.180 15.867 13.938 1.00 57.25 188 GLN A C 1
ATOM 1453 O O . GLN A 1 188 ? -30.345 16.248 13.870 1.00 57.25 188 GLN A O 1
ATOM 1458 N N . SER A 1 189 ? -28.923 14.595 14.285 1.00 54.59 189 SER A N 1
ATOM 1459 C CA . SER A 1 189 ? -30.035 13.653 14.553 1.00 54.59 189 SER A CA 1
ATOM 1460 C C . SER A 1 189 ? -29.707 12.494 15.511 1.00 54.59 189 SER A C 1
ATOM 1462 O O . SER A 1 189 ? -29.320 11.412 15.062 1.00 54.59 189 SER A O 1
ATOM 1464 N N . PRO A 1 190 ? -29.946 12.657 16.829 1.00 58.84 190 PRO A N 1
ATOM 1465 C CA . PRO A 1 190 ? -29.668 11.639 17.851 1.00 58.84 190 PRO A CA 1
ATOM 1466 C C . PRO A 1 190 ? -30.660 10.460 17.911 1.00 58.84 190 PRO A C 1
ATOM 1468 O O . PRO A 1 190 ? -30.422 9.523 18.669 1.00 58.84 190 PRO A O 1
ATOM 1471 N N . LYS A 1 191 ? -31.758 10.458 17.139 1.00 60.03 191 LYS A N 1
ATOM 1472 C CA . LYS A 1 191 ? -32.864 9.492 17.326 1.00 60.03 191 LYS A CA 1
ATOM 1473 C C . LYS A 1 191 ? -32.710 8.126 16.629 1.00 60.03 191 LYS A C 1
ATOM 1475 O O . LYS A 1 191 ? -33.549 7.271 16.858 1.00 60.03 191 LYS A O 1
ATOM 1480 N N . ASN A 1 192 ? -31.658 7.875 15.837 1.00 59.41 192 ASN A N 1
ATOM 1481 C CA . ASN A 1 192 ? -31.474 6.605 15.098 1.00 59.41 192 ASN A CA 1
ATOM 1482 C C . ASN A 1 192 ? -30.011 6.109 15.076 1.00 59.41 192 ASN A C 1
ATOM 1484 O O . ASN A 1 192 ? -29.484 5.732 14.029 1.00 59.41 192 ASN A O 1
ATOM 1488 N N . GLN A 1 193 ? -29.330 6.114 16.223 1.00 59.75 193 GLN A N 1
ATOM 1489 C CA . GLN A 1 193 ? -27.877 5.880 16.293 1.00 59.75 193 GLN A CA 1
ATOM 1490 C C . GLN A 1 193 ? -27.437 4.520 15.725 1.00 59.75 193 GLN A C 1
ATOM 1492 O O . GLN A 1 193 ? -26.456 4.461 14.990 1.00 59.75 193 GLN A O 1
ATOM 1497 N N . GLN A 1 194 ? -28.188 3.441 15.972 1.00 59.41 194 GLN A N 1
ATOM 1498 C CA . GLN A 1 194 ? -27.779 2.093 15.556 1.00 59.41 194 GLN A CA 1
ATOM 1499 C C . GLN A 1 194 ? -27.964 1.843 14.049 1.00 59.41 194 GLN A C 1
ATOM 1501 O O . GLN A 1 194 ? -27.087 1.268 13.409 1.00 59.41 194 GLN A O 1
ATOM 1506 N N . LYS A 1 195 ? -29.046 2.358 13.441 1.00 59.31 195 LYS A N 1
ATOM 1507 C CA . LYS A 1 195 ? -29.255 2.307 11.979 1.00 59.31 195 LYS A CA 1
ATOM 1508 C C . LYS A 1 195 ? -28.312 3.260 11.226 1.00 59.31 195 LYS A C 1
ATOM 1510 O O . LYS A 1 195 ? -28.014 3.022 10.061 1.00 59.31 195 LYS A O 1
ATOM 1515 N N . GLN A 1 196 ? -27.804 4.299 11.896 1.00 60.72 196 GLN A N 1
ATOM 1516 C CA . GLN A 1 196 ? -26.804 5.215 11.341 1.00 60.72 196 GLN A CA 1
ATOM 1517 C C . GLN A 1 196 ? -25.369 4.654 11.342 1.00 60.72 196 GLN A C 1
ATOM 1519 O O . GLN A 1 196 ? -24.513 5.194 10.645 1.00 60.72 196 GLN A O 1
ATOM 1524 N N . MET A 1 197 ? -25.059 3.593 12.097 1.00 62.31 197 MET A N 1
ATOM 1525 C CA . MET A 1 197 ? -23.672 3.108 12.187 1.00 62.31 197 MET A CA 1
ATOM 1526 C C . MET A 1 197 ? -23.198 2.432 10.899 1.00 62.31 197 MET A C 1
ATOM 1528 O O . MET A 1 197 ? -22.122 2.759 10.398 1.00 62.31 197 MET A O 1
ATOM 1532 N N . SER A 1 198 ? -24.019 1.565 10.299 1.00 67.12 198 SER A N 1
ATOM 1533 C CA . SER A 1 198 ? -23.708 0.975 8.989 1.00 67.12 198 SER A CA 1
ATOM 1534 C C . SER A 1 198 ? -23.624 2.044 7.897 1.00 67.12 198 SER A C 1
ATOM 1536 O O . SER A 1 198 ? -22.745 1.978 7.040 1.00 67.12 198 SER A O 1
ATOM 1538 N N . SER A 1 199 ? -24.460 3.087 7.976 1.00 69.25 199 SER A N 1
ATOM 1539 C CA . SER A 1 199 ? -24.435 4.210 7.036 1.00 69.25 199 SER A CA 1
ATOM 1540 C C . SER A 1 199 ? -23.263 5.171 7.239 1.00 69.25 199 SER A C 1
ATOM 1542 O O . SER A 1 199 ? -23.132 6.110 6.457 1.00 69.25 199 SER A O 1
ATOM 1544 N N . ARG A 1 200 ? -22.424 4.988 8.266 1.00 77.00 200 ARG A N 1
ATOM 1545 C CA . ARG A 1 200 ? -21.211 5.790 8.519 1.00 77.00 200 ARG A CA 1
ATOM 1546 C C . ARG A 1 200 ? -19.922 5.055 8.185 1.00 77.00 200 ARG A C 1
ATOM 1548 O O . ARG A 1 200 ? -18.868 5.686 8.145 1.00 77.00 200 ARG A O 1
ATOM 1555 N N . LEU A 1 201 ? -19.996 3.758 7.891 1.00 84.75 201 LEU A N 1
ATOM 1556 C CA . LEU A 1 201 ? -18.859 3.028 7.353 1.00 84.75 201 LEU A CA 1
ATOM 1557 C C . LEU A 1 201 ? -18.501 3.606 5.976 1.00 84.75 201 LEU A C 1
ATOM 1559 O O . LEU A 1 201 ? -19.367 3.819 5.122 1.00 84.75 201 LEU A O 1
ATOM 1563 N N . ARG A 1 202 ? -17.222 3.900 5.773 1.00 86.25 202 ARG A N 1
ATOM 1564 C CA . ARG A 1 202 ? -16.670 4.411 4.519 1.00 86.25 202 ARG A CA 1
ATOM 1565 C C . ARG A 1 202 ? -15.566 3.483 4.057 1.00 86.25 202 ARG A C 1
ATOM 1567 O O . ARG A 1 202 ? -14.652 3.188 4.824 1.00 86.25 202 ARG A O 1
ATOM 1574 N N . ASN A 1 203 ? -15.650 3.046 2.806 1.00 89.81 203 ASN A N 1
ATOM 1575 C CA . ASN A 1 203 ? -14.551 2.348 2.158 1.00 89.81 203 ASN A CA 1
ATOM 1576 C C . ASN A 1 203 ? -13.628 3.387 1.521 1.00 89.81 203 ASN A C 1
ATOM 1578 O O . ASN A 1 203 ? -14.097 4.267 0.801 1.00 89.81 203 ASN A O 1
ATOM 1582 N N . VAL A 1 204 ? -12.330 3.281 1.763 1.00 90.94 204 VAL A N 1
ATOM 1583 C CA . VAL A 1 204 ? -11.308 4.096 1.103 1.00 90.94 204 VAL A CA 1
ATOM 1584 C C . VAL A 1 204 ? -10.336 3.148 0.432 1.00 90.94 204 VAL A C 1
ATOM 1586 O O . VAL A 1 204 ? -9.792 2.255 1.081 1.00 90.94 204 VAL A O 1
ATOM 1589 N N . ARG A 1 205 ? -10.118 3.343 -0.863 1.00 93.38 205 ARG A N 1
ATOM 1590 C CA . ARG A 1 205 ? -9.161 2.556 -1.634 1.00 93.38 205 ARG A CA 1
ATOM 1591 C C . ARG A 1 205 ? -7.816 3.259 -1.638 1.00 93.38 205 ARG A C 1
ATOM 1593 O O . ARG A 1 205 ? -7.740 4.460 -1.876 1.00 93.38 205 ARG A O 1
ATOM 1600 N N . ILE A 1 206 ? -6.750 2.515 -1.391 1.00 93.62 206 ILE A N 1
ATOM 1601 C CA . ILE A 1 206 ? -5.382 3.008 -1.502 1.00 93.62 206 ILE A CA 1
ATOM 1602 C C . ILE A 1 206 ? -4.654 2.194 -2.557 1.00 93.62 206 ILE A C 1
ATOM 1604 O O . ILE A 1 206 ? -4.599 0.970 -2.482 1.00 93.62 206 ILE A O 1
ATOM 1608 N N . ILE A 1 207 ? -4.079 2.888 -3.527 1.00 94.25 207 ILE A N 1
ATOM 1609 C CA . ILE A 1 207 ? -3.336 2.327 -4.643 1.00 94.25 207 ILE A CA 1
ATOM 1610 C C . ILE A 1 207 ? -1.877 2.745 -4.469 1.00 94.25 207 ILE A C 1
ATOM 1612 O O . ILE A 1 207 ? -1.532 3.917 -4.599 1.00 94.25 207 ILE A O 1
ATOM 1616 N N . ASN A 1 208 ? -1.021 1.779 -4.154 1.00 94.94 208 ASN A N 1
ATOM 1617 C CA . ASN A 1 208 ? 0.426 1.935 -4.165 1.00 94.94 208 ASN A CA 1
ATOM 1618 C C . ASN A 1 208 ? 0.954 1.476 -5.524 1.00 94.94 208 ASN A C 1
ATOM 1620 O O . ASN A 1 208 ? 0.856 0.290 -5.842 1.00 94.94 208 ASN A O 1
ATOM 1624 N N . VAL A 1 209 ? 1.508 2.386 -6.319 1.00 92.62 209 VAL A N 1
ATOM 1625 C CA . VAL A 1 209 ? 2.021 2.054 -7.646 1.00 92.62 209 VAL A CA 1
ATOM 1626 C C . VAL A 1 209 ? 3.367 2.710 -7.916 1.00 92.62 209 VAL A C 1
ATOM 1628 O O . VAL A 1 209 ? 3.660 3.826 -7.488 1.00 92.62 209 VAL A O 1
ATOM 1631 N N . GLN A 1 210 ? 4.169 2.010 -8.707 1.00 89.94 210 GLN A N 1
ATOM 1632 C CA . GLN A 1 210 ? 5.305 2.585 -9.400 1.00 89.94 210 GLN A CA 1
ATOM 1633 C C . GLN A 1 210 ? 5.076 2.412 -10.897 1.00 89.94 210 GLN A C 1
ATOM 1635 O O . GLN A 1 210 ? 4.982 1.280 -11.365 1.00 89.94 210 GLN A O 1
ATOM 1640 N N . LEU A 1 211 ? 4.943 3.520 -11.624 1.00 90.00 211 LEU A N 1
ATOM 1641 C CA . LEU A 1 211 ? 4.637 3.503 -13.055 1.00 90.00 211 LEU A CA 1
ATOM 1642 C C . LEU A 1 211 ? 5.894 3.271 -13.902 1.00 90.00 211 LEU A C 1
ATOM 1644 O O . LEU A 1 211 ? 7.026 3.286 -13.398 1.00 90.00 211 LEU A O 1
ATOM 1648 N N . GLU A 1 212 ? 5.695 3.042 -15.201 1.00 88.88 212 GLU A N 1
ATOM 1649 C CA . GLU A 1 212 ? 6.794 2.922 -16.157 1.00 88.88 212 GLU A CA 1
ATOM 1650 C C . GLU A 1 212 ? 7.711 4.151 -16.070 1.00 88.88 212 GLU A C 1
ATOM 1652 O O . GLU A 1 212 ? 7.267 5.305 -16.101 1.00 88.88 212 GLU A O 1
ATOM 1657 N N . SER A 1 213 ? 9.006 3.896 -15.897 1.00 84.25 213 SER A N 1
ATOM 1658 C CA . SER A 1 213 ? 10.016 4.953 -15.811 1.00 84.25 213 SER A CA 1
ATOM 1659 C C . SER A 1 213 ? 10.700 5.154 -17.163 1.00 84.25 213 SER A C 1
ATOM 1661 O O . SER A 1 213 ? 10.398 4.455 -18.126 1.00 84.25 213 SER A O 1
ATOM 1663 N N . PHE A 1 214 ? 11.633 6.110 -17.217 1.00 78.19 214 PHE A N 1
ATOM 1664 C CA . PHE A 1 214 ? 12.359 6.524 -18.421 1.00 78.19 214 PHE A CA 1
ATOM 1665 C C . PHE A 1 214 ? 11.482 7.209 -19.483 1.00 78.19 214 PHE A C 1
ATOM 1667 O O . PHE A 1 214 ? 10.249 7.163 -19.469 1.00 78.19 214 PHE A O 1
ATOM 1674 N N . LYS A 1 215 ? 12.144 7.907 -20.414 1.00 74.75 215 LYS A N 1
ATOM 1675 C CA . LYS A 1 215 ? 11.473 8.702 -21.457 1.00 74.75 215 LYS A CA 1
ATOM 1676 C C . LYS A 1 215 ? 10.736 7.834 -22.479 1.00 74.75 215 LYS A C 1
ATOM 1678 O O . LYS A 1 215 ? 9.657 8.202 -22.925 1.00 74.75 215 LYS A O 1
ATOM 1683 N N . ASN A 1 216 ? 11.288 6.672 -22.818 1.00 78.19 216 ASN A N 1
ATOM 1684 C CA . ASN A 1 216 ? 10.671 5.714 -23.740 1.00 78.19 216 ASN A CA 1
ATOM 1685 C C . ASN A 1 216 ? 9.466 4.969 -23.131 1.00 78.19 216 ASN A C 1
ATOM 1687 O O . ASN A 1 216 ? 8.679 4.399 -23.878 1.00 78.19 216 ASN A O 1
ATOM 1691 N N . GLY A 1 217 ? 9.285 5.008 -21.807 1.00 81.88 217 GLY A N 1
ATOM 1692 C CA . GLY A 1 217 ? 8.143 4.413 -21.108 1.00 81.88 217 GLY A CA 1
ATOM 1693 C C . GLY A 1 217 ? 6.864 5.260 -21.103 1.00 81.88 217 GLY A C 1
ATOM 1694 O O . GLY A 1 217 ? 5.891 4.865 -20.465 1.00 81.88 217 GLY A O 1
ATOM 1695 N N . GLY A 1 218 ? 6.844 6.420 -21.778 1.00 83.31 218 GLY A N 1
ATOM 1696 C CA . GLY A 1 218 ? 5.744 7.395 -21.708 1.00 83.31 218 GLY A CA 1
ATOM 1697 C C . GLY A 1 218 ? 4.363 6.816 -22.026 1.00 83.31 218 GLY A C 1
ATOM 1698 O O . GLY A 1 218 ? 3.468 6.902 -21.193 1.00 83.31 218 GLY A O 1
ATOM 1699 N N . GLY A 1 219 ? 4.208 6.141 -23.169 1.00 86.94 219 GLY A N 1
ATOM 1700 C CA . GLY A 1 219 ? 2.916 5.555 -23.553 1.00 86.94 219 GLY A CA 1
ATOM 1701 C C . GLY A 1 219 ? 2.415 4.498 -22.562 1.00 86.94 219 GLY A C 1
ATOM 1702 O O . GLY A 1 219 ? 1.254 4.518 -22.164 1.00 86.94 219 GLY A O 1
ATOM 1703 N N . ALA A 1 220 ? 3.307 3.625 -22.078 1.00 88.75 220 ALA A N 1
ATOM 1704 C CA . ALA A 1 220 ? 2.943 2.630 -21.074 1.00 88.75 220 ALA A CA 1
ATOM 1705 C C . ALA A 1 220 ? 2.516 3.286 -19.752 1.00 88.75 220 ALA A C 1
ATOM 1707 O O . ALA A 1 220 ? 1.518 2.874 -19.162 1.00 88.75 220 ALA A O 1
ATOM 1708 N N . ARG A 1 221 ? 3.228 4.331 -19.311 1.00 87.81 221 ARG A N 1
ATOM 1709 C CA . ARG A 1 221 ? 2.883 5.118 -18.119 1.00 87.81 221 ARG A CA 1
ATOM 1710 C C . ARG A 1 221 ? 1.505 5.774 -18.242 1.00 87.81 221 ARG A C 1
ATOM 1712 O O . ARG A 1 221 ? 0.751 5.758 -17.266 1.00 87.81 221 ARG A O 1
ATOM 1719 N N . ASP A 1 222 ? 1.164 6.309 -19.409 1.00 85.50 222 ASP A N 1
ATOM 1720 C CA . ASP A 1 222 ? -0.139 6.934 -19.650 1.00 85.50 222 ASP A CA 1
ATOM 1721 C C . ASP A 1 222 ? -1.266 5.904 -19.580 1.00 85.50 222 ASP A C 1
ATOM 1723 O O . ASP A 1 222 ? -2.254 6.118 -18.878 1.00 85.50 222 ASP A O 1
ATOM 1727 N N . ASP A 1 223 ? -1.101 4.758 -20.239 1.00 88.12 223 ASP A N 1
ATOM 1728 C CA . ASP A 1 223 ? -2.088 3.675 -20.221 1.00 88.12 223 ASP A CA 1
ATOM 1729 C C . ASP A 1 223 ? -2.274 3.093 -18.813 1.00 88.12 223 ASP A C 1
ATOM 1731 O O . ASP A 1 223 ? -3.401 2.867 -18.371 1.00 88.12 223 ASP A O 1
ATOM 1735 N N . GLN A 1 224 ? -1.179 2.911 -18.067 1.00 89.88 224 GLN A N 1
ATOM 1736 C CA . GLN A 1 224 ? -1.212 2.477 -16.668 1.00 89.88 224 GLN A CA 1
ATOM 1737 C C . GLN A 1 224 ? -1.968 3.488 -15.797 1.00 89.88 224 GLN A C 1
ATOM 1739 O O . GLN A 1 224 ? -2.828 3.104 -15.005 1.00 89.88 224 GLN A O 1
ATOM 1744 N N . THR A 1 225 ? -1.685 4.783 -15.959 1.00 85.81 225 THR A N 1
ATOM 1745 C CA . THR A 1 225 ? -2.360 5.853 -15.211 1.00 85.81 225 THR A CA 1
ATOM 1746 C C . THR A 1 225 ? -3.847 5.889 -15.538 1.00 85.81 225 THR A C 1
ATOM 1748 O O . THR A 1 225 ? -4.673 5.874 -14.626 1.00 85.81 225 THR A O 1
ATOM 1751 N N . LYS A 1 226 ? -4.198 5.864 -16.829 1.00 85.12 226 LYS A N 1
ATOM 1752 C CA . LYS A 1 226 ? -5.587 5.813 -17.300 1.00 85.12 226 LYS A CA 1
ATOM 1753 C C . LYS A 1 226 ? -6.325 4.631 -16.695 1.00 85.12 226 LYS A C 1
ATOM 1755 O O . LYS A 1 226 ? -7.383 4.844 -16.121 1.00 85.12 226 LYS A O 1
ATOM 1760 N N . PHE A 1 227 ? -5.744 3.433 -16.733 1.00 88.50 227 PHE A N 1
ATOM 1761 C CA . PHE A 1 227 ? -6.342 2.240 -16.138 1.00 88.50 227 PHE A CA 1
ATOM 1762 C C . PHE A 1 227 ? -6.623 2.409 -14.634 1.00 88.50 227 PHE A C 1
ATOM 1764 O O . PHE A 1 227 ? -7.715 2.098 -14.158 1.00 88.50 227 PHE A O 1
ATOM 1771 N N . LEU A 1 228 ? -5.660 2.923 -13.861 1.00 87.38 228 LEU A N 1
ATOM 1772 C CA . LEU A 1 228 ? -5.838 3.128 -12.417 1.00 87.38 228 LEU A CA 1
ATOM 1773 C C . LEU A 1 228 ? -6.949 4.144 -12.113 1.00 87.38 228 LEU A C 1
ATOM 1775 O O . LEU A 1 228 ? -7.718 3.965 -11.164 1.00 87.38 228 LEU A O 1
ATOM 1779 N N . LEU A 1 229 ? -7.046 5.206 -12.913 1.00 82.50 229 LEU A N 1
ATOM 1780 C CA . LEU A 1 229 ? -8.065 6.239 -12.751 1.00 82.50 229 LEU A CA 1
ATOM 1781 C C . LEU A 1 229 ? -9.444 5.766 -13.234 1.00 82.50 229 LEU A C 1
ATOM 1783 O O . LEU A 1 229 ? -10.432 5.985 -12.539 1.00 82.50 229 LEU A O 1
ATOM 1787 N N . SER A 1 230 ? -9.532 5.087 -14.377 1.00 81.12 230 SER A N 1
ATOM 1788 C CA . SER A 1 230 ? -10.814 4.678 -14.953 1.00 81.12 230 SER A CA 1
ATOM 1789 C C . SER A 1 230 ? -11.403 3.456 -14.259 1.00 81.12 230 SER A C 1
ATOM 1791 O O . SER A 1 230 ? -12.575 3.472 -13.900 1.00 81.12 230 SER A O 1
ATOM 1793 N N . GLU A 1 231 ? -10.602 2.416 -14.021 1.00 82.00 231 GLU A N 1
ATOM 1794 C CA . GLU A 1 231 ? -11.121 1.113 -13.590 1.00 82.00 231 GLU A CA 1
ATOM 1795 C C . GLU A 1 231 ? -11.115 0.956 -12.075 1.00 82.00 231 GLU A C 1
ATOM 1797 O O . GLU A 1 231 ? -12.039 0.400 -11.485 1.00 82.00 231 GLU A O 1
ATOM 1802 N N . LEU A 1 232 ? -10.065 1.444 -11.412 1.00 79.88 232 LEU A N 1
ATOM 1803 C CA . LEU A 1 232 ? -9.932 1.264 -9.966 1.00 79.88 232 LEU A CA 1
ATOM 1804 C C . LEU A 1 232 ? -10.495 2.429 -9.170 1.00 79.88 232 LEU A C 1
ATOM 1806 O O . LEU A 1 232 ? -10.811 2.237 -7.992 1.00 79.88 232 LEU A O 1
ATOM 1810 N N . SER A 1 233 ? -10.619 3.604 -9.790 1.00 74.56 233 SER A N 1
ATOM 1811 C CA . SER A 1 233 ? -11.058 4.807 -9.089 1.00 74.56 233 SER A CA 1
ATOM 1812 C C . SER A 1 233 ? -12.534 5.153 -9.315 1.00 74.56 233 SER A C 1
ATOM 1814 O O . SER A 1 233 ? -13.140 5.741 -8.426 1.00 74.56 233 SER A O 1
ATOM 1816 N N . ASN A 1 234 ? -13.161 4.725 -10.418 1.00 74.62 234 ASN A N 1
ATOM 1817 C CA . ASN A 1 234 ? -14.571 5.049 -10.694 1.00 74.62 234 ASN A CA 1
ATOM 1818 C C . ASN A 1 234 ? -15.605 4.188 -9.948 1.00 74.62 234 ASN A C 1
ATOM 1820 O O . ASN A 1 234 ? -16.806 4.444 -10.058 1.00 74.62 234 ASN A O 1
ATOM 1824 N N . ASP A 1 235 ? -15.180 3.203 -9.156 1.00 77.88 235 ASP A N 1
ATOM 1825 C CA . ASP A 1 235 ? -16.097 2.370 -8.379 1.00 77.88 235 ASP A CA 1
ATOM 1826 C C . ASP A 1 235 ? -16.828 3.202 -7.304 1.00 77.88 235 ASP A C 1
ATOM 1828 O O . ASP A 1 235 ? -16.248 3.711 -6.342 1.00 77.88 235 ASP A O 1
ATOM 1832 N N . HIS A 1 236 ? -18.146 3.332 -7.476 1.00 74.94 236 HIS A N 1
ATOM 1833 C CA . HIS A 1 236 ? -19.015 4.149 -6.632 1.00 74.94 236 HIS A CA 1
ATOM 1834 C C . HIS A 1 236 ? -19.184 3.633 -5.199 1.00 74.94 236 HIS A C 1
ATOM 1836 O O . HIS A 1 236 ? -19.768 4.339 -4.375 1.00 74.94 236 HIS A O 1
ATOM 1842 N N . SER A 1 237 ? -18.681 2.439 -4.886 1.00 81.25 237 SER A N 1
ATOM 1843 C CA . SER A 1 237 ? -18.690 1.883 -3.531 1.00 81.25 237 SER A CA 1
ATOM 1844 C C . SER A 1 237 ? -17.626 2.490 -2.602 1.00 81.25 237 SER A C 1
ATOM 1846 O O . SER A 1 237 ? -17.670 2.258 -1.385 1.00 81.25 237 SER A O 1
ATOM 1848 N N . PHE A 1 238 ? -16.699 3.297 -3.141 1.00 81.44 238 PHE A N 1
ATOM 1849 C CA . PHE A 1 238 ? -15.655 3.982 -2.378 1.00 81.44 238 PHE A CA 1
ATOM 1850 C C . PHE A 1 238 ? -15.992 5.446 -2.096 1.00 81.44 238 PHE A C 1
ATOM 1852 O O . PHE A 1 238 ? -16.483 6.190 -2.941 1.00 81.44 238 PHE A O 1
ATOM 1859 N N . TYR A 1 239 ? -15.671 5.874 -0.877 1.00 79.00 239 TYR A N 1
ATOM 1860 C CA . TYR A 1 239 ? -15.756 7.269 -0.451 1.00 79.00 239 TYR A CA 1
ATOM 1861 C C . TYR A 1 239 ? -14.618 8.117 -1.035 1.00 79.00 239 TYR A C 1
ATOM 1863 O O . TYR A 1 239 ? -14.789 9.303 -1.315 1.00 79.00 239 TYR A O 1
ATOM 1871 N N . GLY A 1 240 ? -13.446 7.512 -1.215 1.00 80.12 240 GLY A N 1
ATOM 1872 C CA . GLY A 1 240 ? -12.288 8.172 -1.796 1.00 80.12 240 GLY A CA 1
ATOM 1873 C C . GLY A 1 240 ? -11.211 7.179 -2.197 1.00 80.12 240 GLY A C 1
ATOM 1874 O O . GLY A 1 240 ? -11.191 6.034 -1.728 1.00 80.12 240 GLY A O 1
ATOM 1875 N N . VAL A 1 241 ? -10.318 7.649 -3.062 1.00 81.06 241 VAL A N 1
ATOM 1876 C CA . VAL A 1 241 ? -9.207 6.874 -3.601 1.00 81.06 241 VAL A CA 1
ATOM 1877 C C . VAL A 1 241 ? -7.917 7.653 -3.411 1.00 81.06 241 VAL A C 1
ATOM 1879 O O . VAL A 1 241 ? -7.800 8.814 -3.793 1.00 81.06 241 VAL A O 1
ATOM 1882 N N . LEU A 1 242 ? -6.936 7.009 -2.795 1.00 81.88 242 LEU A N 1
ATOM 1883 C CA . LEU A 1 242 ? -5.611 7.561 -2.592 1.00 81.88 242 LEU A CA 1
ATOM 1884 C C . LEU A 1 242 ? -4.629 6.849 -3.511 1.00 81.88 242 LEU A C 1
ATOM 1886 O O . LEU A 1 242 ? -4.476 5.634 -3.422 1.00 81.88 242 LEU A O 1
ATOM 1890 N N . LEU A 1 243 ? -3.929 7.603 -4.344 1.00 83.31 243 LEU A N 1
ATOM 1891 C CA . LEU A 1 243 ? -2.952 7.075 -5.277 1.00 83.31 243 LEU A CA 1
ATOM 1892 C C . LEU A 1 243 ? -1.552 7.561 -4.871 1.00 83.31 243 LEU A C 1
ATOM 1894 O O . LEU A 1 243 ? -1.212 8.737 -5.003 1.00 83.31 243 LEU A O 1
ATOM 1898 N N . GLY A 1 244 ? -0.742 6.649 -4.332 1.00 79.88 244 GLY A N 1
ATOM 1899 C CA . GLY A 1 244 ? 0.674 6.882 -4.061 1.00 79.88 244 GLY A CA 1
ATOM 1900 C C . GLY A 1 244 ? 1.497 6.481 -5.273 1.00 79.88 244 GLY A C 1
ATOM 1901 O O . GLY A 1 244 ? 1.564 5.292 -5.585 1.00 79.88 244 GLY A O 1
ATOM 1902 N N . VAL A 1 245 ? 2.102 7.466 -5.940 1.00 79.50 245 VAL A N 1
ATOM 1903 C CA . VAL A 1 245 ? 2.866 7.257 -7.172 1.00 79.50 245 VAL A CA 1
ATOM 1904 C C . VAL A 1 245 ? 4.292 7.747 -7.001 1.00 79.50 245 VAL A C 1
ATOM 1906 O O . VAL A 1 245 ? 4.552 8.873 -6.566 1.00 79.50 245 VAL A O 1
ATOM 1909 N N . ASP A 1 246 ? 5.232 6.911 -7.413 1.00 76.94 246 ASP A N 1
ATOM 1910 C CA . ASP A 1 246 ? 6.567 7.376 -7.750 1.00 76.94 246 ASP A CA 1
ATOM 1911 C C . ASP A 1 246 ? 6.619 7.750 -9.233 1.00 76.94 246 ASP A C 1
ATOM 1913 O O . ASP A 1 246 ? 6.512 6.885 -10.105 1.00 76.94 246 ASP A O 1
ATOM 1917 N N . VAL A 1 247 ? 6.742 9.048 -9.511 1.00 66.25 247 VAL A N 1
ATOM 1918 C CA . VAL A 1 247 ? 6.727 9.587 -10.869 1.00 66.25 247 VAL A CA 1
ATOM 1919 C C . VAL A 1 247 ? 8.104 10.162 -11.184 1.00 66.25 247 VAL A C 1
ATOM 1921 O O . VAL A 1 247 ? 8.401 11.326 -10.914 1.00 66.25 247 VAL A O 1
ATOM 1924 N N . LYS A 1 248 ? 8.977 9.339 -11.763 1.00 65.19 248 LYS A N 1
ATOM 1925 C CA . LYS A 1 248 ? 10.228 9.843 -12.338 1.00 65.19 248 LYS A CA 1
ATOM 1926 C C . LYS A 1 248 ? 9.894 10.528 -13.672 1.00 65.19 248 LYS A C 1
ATOM 1928 O O . LYS A 1 248 ? 9.212 9.944 -14.507 1.00 65.19 248 LYS A O 1
ATOM 1933 N N . ASP A 1 249 ? 10.360 11.764 -13.842 1.00 53.62 249 ASP A N 1
ATOM 1934 C CA . ASP A 1 249 ? 10.398 12.489 -15.123 1.00 53.62 249 ASP A CA 1
ATOM 1935 C C . ASP A 1 249 ? 9.069 12.943 -15.758 1.00 53.62 249 ASP A C 1
ATOM 1937 O O . ASP A 1 249 ? 9.038 13.191 -16.962 1.00 53.62 249 ASP A O 1
ATOM 1941 N N . VAL A 1 250 ? 7.984 13.115 -14.995 1.00 52.06 250 VAL A N 1
ATOM 1942 C CA . VAL A 1 250 ? 6.788 13.797 -15.529 1.00 52.06 250 VAL A CA 1
ATOM 1943 C C . VAL A 1 250 ? 6.952 15.315 -15.359 1.00 52.06 250 VAL A C 1
ATOM 1945 O O . VAL A 1 250 ? 7.156 15.775 -14.224 1.00 52.06 250 VAL A O 1
ATOM 1948 N N . PRO A 1 251 ? 6.910 16.102 -16.456 1.00 48.00 251 PRO A N 1
ATOM 1949 C CA . PRO A 1 251 ? 6.862 17.561 -16.399 1.00 48.00 251 PRO A CA 1
ATOM 1950 C C . PRO A 1 251 ? 5.795 18.023 -15.405 1.00 48.00 251 PRO A C 1
ATOM 1952 O O . PRO A 1 251 ? 4.756 17.384 -15.259 1.00 48.00 251 PRO A O 1
ATOM 1955 N N . ALA A 1 252 ? 6.041 19.116 -14.679 1.00 48.69 252 ALA A N 1
ATOM 1956 C CA . ALA A 1 252 ? 5.098 19.586 -13.661 1.00 48.69 252 ALA A CA 1
ATOM 1957 C C . ALA A 1 252 ? 3.677 19.802 -14.216 1.00 48.69 252 ALA A C 1
ATOM 1959 O O . ALA A 1 252 ? 2.721 19.574 -13.479 1.00 48.69 252 ALA A O 1
ATOM 1960 N N . ASP A 1 253 ? 3.572 20.143 -15.501 1.00 42.94 253 ASP A N 1
ATOM 1961 C CA . ASP A 1 253 ? 2.317 20.393 -16.209 1.00 42.94 253 ASP A CA 1
ATOM 1962 C C . ASP A 1 253 ? 1.559 19.101 -16.564 1.00 42.94 253 ASP A C 1
ATOM 1964 O O . ASP A 1 253 ? 0.335 19.077 -16.496 1.00 42.94 253 ASP A O 1
ATOM 1968 N N . ASP A 1 254 ? 2.265 17.992 -16.811 1.00 40.19 254 ASP A N 1
ATOM 1969 C CA . ASP A 1 254 ? 1.667 16.672 -17.086 1.00 40.19 254 ASP A CA 1
ATOM 1970 C C . ASP A 1 254 ? 1.256 15.934 -15.796 1.00 40.19 254 ASP A C 1
ATOM 1972 O O . ASP A 1 254 ? 0.453 15.002 -15.814 1.00 40.19 254 ASP A O 1
ATOM 1976 N N . ALA A 1 255 ? 1.805 16.341 -14.644 1.00 39.03 255 ALA A N 1
ATOM 1977 C CA . ALA A 1 255 ? 1.414 15.817 -13.333 1.00 39.03 255 ALA A CA 1
ATOM 1978 C C . ALA A 1 255 ? 0.094 16.428 -12.824 1.00 39.03 255 ALA A C 1
ATOM 1980 O O . ALA A 1 255 ? -0.450 15.973 -11.810 1.00 39.03 255 ALA A O 1
ATOM 1981 N N . VAL A 1 256 ? -0.421 17.458 -13.505 1.00 41.66 256 VAL A N 1
ATOM 1982 C CA . VAL A 1 256 ? -1.746 18.015 -13.244 1.00 41.66 256 VAL A CA 1
ATOM 1983 C C . VAL A 1 256 ? -2.775 17.103 -13.902 1.00 41.66 256 VAL A C 1
ATOM 1985 O O . VAL A 1 256 ? -3.146 17.262 -15.060 1.00 41.66 256 VAL A O 1
ATOM 1988 N N . ILE A 1 257 ? -3.276 16.139 -13.131 1.00 46.66 257 ILE A N 1
ATOM 1989 C CA . ILE A 1 257 ? -4.540 15.470 -13.449 1.00 46.66 257 ILE A CA 1
ATOM 1990 C C . ILE A 1 257 ? -5.614 16.546 -13.319 1.00 46.66 257 ILE A C 1
ATOM 1992 O O . ILE A 1 257 ? -6.061 16.817 -12.209 1.00 46.66 257 ILE A O 1
ATOM 1996 N N . SER A 1 258 ? -5.939 17.224 -14.420 1.00 33.38 258 SER A N 1
ATOM 1997 C CA . SER A 1 258 ? -6.843 18.372 -14.424 1.00 33.38 258 SER A CA 1
ATOM 1998 C C . SER A 1 258 ? -8.224 17.944 -13.913 1.00 33.38 258 SER A C 1
ATOM 2000 O O . SER A 1 258 ? -8.928 17.216 -14.619 1.00 33.38 258 SER A O 1
ATOM 2002 N N . PRO A 1 259 ? -8.642 18.347 -12.699 1.00 39.16 259 PRO A N 1
ATOM 2003 C CA . PRO A 1 259 ? -10.007 18.136 -12.257 1.00 39.16 259 PRO A CA 1
ATOM 2004 C C . PRO A 1 259 ? -10.885 19.165 -12.969 1.00 39.16 259 PRO A C 1
ATOM 2006 O O . PRO A 1 259 ? -10.492 20.325 -13.114 1.00 39.16 259 PRO A O 1
ATOM 2009 N N . ASN A 1 260 ? -12.089 18.771 -13.381 1.00 36.66 260 ASN A N 1
ATOM 2010 C CA . ASN A 1 260 ? -13.130 19.759 -13.660 1.00 36.66 260 ASN A CA 1
ATOM 2011 C C . ASN A 1 260 ? -13.325 20.612 -12.394 1.00 36.66 260 ASN A C 1
ATOM 2013 O O . ASN A 1 260 ? -13.515 20.068 -11.306 1.00 36.66 260 ASN A O 1
ATOM 2017 N N . GLN A 1 261 ? -13.198 21.930 -12.538 1.00 33.28 261 GLN A N 1
ATOM 2018 C CA . GLN A 1 261 ? -13.236 22.892 -11.438 1.00 33.28 261 GLN A CA 1
ATOM 2019 C C . GLN A 1 261 ? -14.660 23.013 -10.879 1.00 33.28 261 GLN A C 1
ATOM 2021 O O . GLN A 1 261 ? -15.537 23.470 -11.598 1.00 33.28 261 GLN A O 1
ATOM 2026 N N . ASP A 1 262 ? -14.882 22.622 -9.617 1.00 35.22 262 ASP A N 1
ATOM 2027 C CA . ASP A 1 262 ? -16.002 23.107 -8.789 1.00 35.22 262 ASP A CA 1
ATOM 2028 C C . ASP A 1 262 ? -15.797 22.733 -7.303 1.00 35.22 262 ASP A C 1
ATOM 2030 O O . ASP A 1 262 ? -15.949 21.581 -6.895 1.00 35.22 262 ASP A O 1
ATOM 2034 N N . GLU A 1 263 ? -15.456 23.727 -6.476 1.00 37.28 263 GLU A N 1
ATOM 2035 C CA . GLU A 1 263 ? -14.881 23.560 -5.132 1.00 37.28 263 GLU A CA 1
ATOM 2036 C C . GLU A 1 263 ? -15.878 23.120 -4.033 1.00 37.28 263 GLU A C 1
ATOM 2038 O O . GLU A 1 263 ? -16.880 23.791 -3.768 1.00 37.28 263 GLU A O 1
ATOM 2043 N N . ARG A 1 264 ? -15.536 22.048 -3.288 1.00 34.56 264 ARG A N 1
ATOM 2044 C CA . ARG A 1 264 ? -15.706 21.902 -1.812 1.00 34.56 264 ARG A CA 1
ATOM 2045 C C . ARG A 1 264 ? -14.943 20.656 -1.313 1.00 34.56 264 ARG A C 1
ATOM 2047 O O . ARG A 1 264 ? -15.476 19.547 -1.243 1.00 34.56 264 ARG A O 1
ATOM 2054 N N . THR A 1 265 ? -13.680 20.841 -0.928 1.00 36.72 265 THR A N 1
ATOM 2055 C CA . THR A 1 265 ? -12.705 19.767 -0.648 1.00 36.72 265 THR A CA 1
ATOM 2056 C C . THR A 1 265 ? -12.522 19.450 0.848 1.00 36.72 265 THR A C 1
ATOM 2058 O O . THR A 1 265 ? -12.641 20.316 1.714 1.00 36.72 265 THR A O 1
ATOM 2061 N N . SER A 1 266 ? -12.197 18.188 1.178 1.00 38.41 266 SER A N 1
ATOM 2062 C CA . SER A 1 266 ? -11.591 17.848 2.478 1.00 38.41 266 SER A CA 1
ATOM 2063 C C . SER A 1 266 ? -10.161 18.381 2.493 1.00 38.41 266 SER A C 1
ATOM 2065 O O . SER A 1 266 ? -9.435 18.244 1.508 1.00 38.41 266 SER A O 1
ATOM 2067 N N . ARG A 1 267 ? -9.726 18.952 3.620 1.00 38.44 267 ARG A N 1
ATOM 2068 C CA . ARG A 1 267 ? -8.345 19.421 3.788 1.00 38.44 267 ARG A CA 1
ATOM 2069 C C . ARG A 1 267 ? -7.389 18.232 3.886 1.00 38.44 267 ARG A C 1
ATOM 2071 O O . ARG A 1 267 ? -7.211 17.663 4.960 1.00 38.44 267 ARG A O 1
ATOM 2078 N N . VAL A 1 268 ? -6.734 17.893 2.781 1.00 41.91 268 VAL A N 1
ATOM 2079 C CA . VAL A 1 268 ? -5.491 17.118 2.819 1.00 41.91 268 VAL A CA 1
ATOM 2080 C C . VAL A 1 268 ? -4.379 18.088 3.201 1.00 41.91 268 VAL A C 1
ATOM 2082 O O . VAL A 1 268 ? -3.947 18.906 2.391 1.00 41.91 268 VAL A O 1
ATOM 2085 N N . VAL A 1 269 ? -3.931 18.031 4.455 1.00 40.12 269 VAL A N 1
ATOM 2086 C CA . VAL A 1 269 ? -2.734 18.767 4.874 1.00 40.12 269 VAL A CA 1
ATOM 2087 C C . VAL A 1 269 ? -1.542 17.882 4.556 1.00 40.12 269 VAL A C 1
ATOM 2089 O O . VAL A 1 269 ? -1.263 16.919 5.279 1.00 40.12 269 VAL A O 1
ATOM 2092 N N . VAL A 1 270 ? -0.858 18.187 3.456 1.00 42.62 270 VAL A N 1
ATOM 2093 C CA . VAL A 1 270 ? 0.420 17.550 3.159 1.00 42.62 270 VAL A CA 1
ATOM 2094 C C . VAL A 1 270 ? 1.526 18.318 3.868 1.00 42.62 270 VAL A C 1
ATOM 2096 O O . VAL A 1 270 ? 1.689 19.516 3.652 1.00 42.62 270 VAL A O 1
ATOM 2099 N N . GLN A 1 271 ? 2.270 17.636 4.737 1.00 40.88 271 GLN A N 1
ATOM 2100 C CA . GLN A 1 271 ? 3.480 18.187 5.335 1.00 40.88 271 GLN A CA 1
ATOM 2101 C C . GLN A 1 271 ? 4.677 17.731 4.503 1.00 40.88 271 GLN A C 1
ATOM 2103 O O . GLN A 1 271 ? 4.991 16.539 4.445 1.00 40.88 271 GLN A O 1
ATOM 2108 N N . GLU A 1 272 ? 5.357 18.680 3.859 1.00 40.38 272 GLU A N 1
ATOM 2109 C CA . GLU A 1 272 ? 6.639 18.395 3.224 1.00 40.38 272 GLU A CA 1
ATOM 2110 C C . GLU A 1 272 ? 7.736 18.260 4.294 1.00 40.38 272 GLU A C 1
ATOM 2112 O O . GLU A 1 272 ? 7.861 19.119 5.171 1.00 40.38 272 GLU A O 1
ATOM 2117 N N . PRO A 1 273 ? 8.551 17.194 4.269 1.00 38.81 273 PRO A N 1
ATOM 2118 C CA . PRO A 1 273 ? 9.724 17.110 5.123 1.00 38.81 273 PRO A CA 1
ATOM 2119 C C . PRO A 1 273 ? 10.825 18.068 4.646 1.00 38.81 273 PRO A C 1
ATOM 2121 O O . PRO A 1 273 ? 11.124 18.162 3.456 1.00 38.81 273 PRO A O 1
ATOM 2124 N N . VAL A 1 274 ? 11.476 18.718 5.612 1.00 35.12 274 VAL A N 1
ATOM 2125 C CA . VAL A 1 274 ? 12.611 19.634 5.419 1.00 35.12 274 VAL A CA 1
ATOM 2126 C C . VAL A 1 274 ? 13.760 18.914 4.700 1.00 35.12 274 VAL A C 1
ATOM 2128 O O . VAL A 1 274 ? 14.346 17.975 5.240 1.00 35.12 274 VAL A O 1
ATOM 2131 N N . SER A 1 275 ? 14.097 19.335 3.479 1.00 40.47 275 SER A N 1
ATOM 2132 C CA . SER A 1 275 ? 15.224 18.791 2.708 1.00 40.47 275 SER A CA 1
ATOM 2133 C C . SER A 1 275 ? 16.538 19.535 2.985 1.00 40.47 275 SER A C 1
ATOM 2135 O O . SER A 1 275 ? 16.555 20.763 3.002 1.00 40.47 275 SER A O 1
ATOM 2137 N N . ARG A 1 276 ? 17.655 18.800 3.117 1.00 35.19 276 ARG A N 1
ATOM 2138 C CA . ARG A 1 276 ? 19.039 19.318 3.064 1.00 35.19 276 ARG A CA 1
ATOM 2139 C C . ARG A 1 276 ? 19.772 18.690 1.861 1.00 35.19 276 ARG A C 1
ATOM 2141 O O . ARG A 1 276 ? 19.756 17.469 1.751 1.00 35.19 276 ARG A O 1
ATOM 2148 N N . GLY A 1 277 ? 20.413 19.494 1.001 1.00 40.00 277 GLY A N 1
ATOM 2149 C CA . GLY A 1 277 ? 21.399 19.046 -0.013 1.00 40.00 277 GLY A CA 1
ATOM 2150 C C . GLY A 1 277 ? 21.021 19.239 -1.497 1.00 40.00 277 GLY A C 1
ATOM 2151 O O . GLY A 1 277 ? 19.841 19.269 -1.834 1.00 40.00 277 GLY A O 1
ATOM 2152 N N . ASN A 1 278 ? 22.026 19.365 -2.378 1.00 34.62 278 ASN A N 1
ATOM 2153 C CA . ASN A 1 278 ? 21.917 19.594 -3.832 1.00 34.62 278 ASN A CA 1
ATOM 2154 C C . ASN A 1 278 ? 22.267 18.314 -4.628 1.00 34.62 278 ASN A C 1
ATOM 2156 O O . ASN A 1 278 ? 23.441 18.054 -4.854 1.00 34.62 278 ASN A O 1
ATOM 2160 N N . GLU A 1 279 ? 21.274 17.542 -5.080 1.00 34.47 279 GLU A N 1
ATOM 2161 C CA . GLU A 1 279 ? 21.420 16.472 -6.091 1.00 34.47 279 GLU A CA 1
ATOM 2162 C C . GLU A 1 279 ? 20.183 16.470 -7.009 1.00 34.47 279 GLU A C 1
ATOM 2164 O O . GLU A 1 279 ? 19.093 16.858 -6.576 1.00 34.47 279 GLU A O 1
ATOM 2169 N N . THR A 1 280 ? 20.352 16.072 -8.274 1.00 33.31 280 THR A N 1
ATOM 2170 C CA . THR A 1 280 ? 19.337 16.062 -9.346 1.00 33.31 280 THR A CA 1
ATOM 2171 C C . THR A 1 280 ? 18.190 15.079 -9.042 1.00 33.31 280 THR A C 1
ATOM 2173 O O . THR A 1 280 ? 18.416 13.969 -8.566 1.00 33.31 280 THR A O 1
ATOM 2176 N N . LEU A 1 281 ? 16.938 15.506 -9.254 1.00 37.06 281 LEU A N 1
ATOM 2177 C CA . LEU A 1 281 ? 15.791 15.132 -8.406 1.00 37.06 281 LEU A CA 1
ATOM 2178 C C . LEU A 1 281 ? 14.785 14.164 -9.043 1.00 37.06 281 LEU A C 1
ATOM 2180 O O . LEU A 1 281 ? 14.301 14.405 -10.143 1.00 37.06 281 LEU A O 1
ATOM 2184 N N . THR A 1 282 ? 14.340 13.163 -8.276 1.00 44.75 282 THR A N 1
ATOM 2185 C CA . THR A 1 282 ? 13.096 12.418 -8.543 1.00 44.75 282 THR A CA 1
ATOM 2186 C C . THR A 1 282 ? 11.943 13.032 -7.739 1.00 44.75 282 THR A C 1
ATOM 2188 O O . THR A 1 282 ? 12.072 13.288 -6.539 1.00 44.75 282 THR A O 1
ATOM 2191 N N . SER A 1 283 ? 10.819 13.327 -8.400 1.00 50.44 283 SER A N 1
ATOM 2192 C CA . SER A 1 283 ? 9.629 13.903 -7.760 1.00 50.44 283 SER A CA 1
ATOM 2193 C C . SER A 1 283 ? 8.678 12.789 -7.320 1.00 50.44 283 SER A C 1
ATOM 2195 O O . SER A 1 283 ? 8.137 12.065 -8.143 1.00 50.44 283 SER A O 1
ATOM 2197 N N . LYS A 1 284 ? 8.437 12.652 -6.015 1.00 63.19 284 LYS A N 1
ATOM 2198 C CA . LYS A 1 284 ? 7.396 11.748 -5.489 1.00 63.19 284 LYS A CA 1
ATOM 2199 C C . LYS A 1 284 ? 6.048 12.459 -5.535 1.00 63.19 284 LYS A C 1
ATOM 2201 O O . LYS A 1 284 ? 6.023 13.687 -5.471 1.00 63.19 284 LYS A O 1
ATOM 2206 N N . SER A 1 285 ? 4.935 11.739 -5.650 1.00 60.91 285 SER A N 1
ATOM 2207 C CA . SER A 1 285 ? 3.607 12.361 -5.703 1.00 60.91 285 SER A CA 1
ATOM 2208 C C . SER A 1 285 ? 2.569 11.533 -4.951 1.00 60.91 285 SER A C 1
ATOM 2210 O O . SER A 1 285 ? 2.474 10.319 -5.105 1.00 60.91 285 SER A O 1
ATOM 2212 N N . LEU A 1 286 ? 1.788 12.205 -4.109 1.00 66.75 286 LEU A N 1
ATOM 2213 C CA . LEU A 1 286 ? 0.587 11.641 -3.507 1.00 66.75 286 LEU A CA 1
ATOM 2214 C C . LEU A 1 286 ? -0.605 12.350 -4.133 1.00 66.75 286 LEU A C 1
ATOM 2216 O O . LEU A 1 286 ? -0.716 13.567 -4.012 1.00 66.75 286 LEU A O 1
ATOM 2220 N N . ILE A 1 287 ? -1.458 11.592 -4.807 1.00 69.06 287 ILE A N 1
ATOM 2221 C CA . ILE A 1 287 ? -2.661 12.094 -5.460 1.00 69.06 287 ILE A CA 1
ATOM 2222 C C . ILE A 1 287 ? -3.848 11.627 -4.626 1.00 69.06 287 ILE A C 1
ATOM 2224 O O . ILE A 1 287 ? -3.998 10.432 -4.358 1.00 69.06 287 ILE A O 1
ATOM 2228 N N . VAL A 1 288 ? -4.688 12.562 -4.190 1.00 68.31 288 VAL A N 1
ATOM 2229 C CA . VAL A 1 288 ? -5.908 12.235 -3.444 1.00 68.31 288 VAL A CA 1
ATOM 2230 C C . VAL A 1 288 ? -7.105 12.533 -4.328 1.00 68.31 288 VAL A C 1
ATOM 2232 O O . VAL A 1 288 ? -7.327 13.683 -4.686 1.00 68.31 288 VAL A O 1
ATOM 2235 N N . LEU A 1 289 ? -7.879 11.508 -4.668 1.00 66.19 289 LEU A N 1
ATOM 2236 C CA . LEU A 1 289 ? -9.123 11.643 -5.417 1.00 66.19 289 LEU A CA 1
ATOM 2237 C C . LEU A 1 289 ? -10.289 11.485 -4.443 1.00 66.19 289 LEU A C 1
ATOM 2239 O O . LEU A 1 289 ? -10.398 10.471 -3.744 1.00 66.19 289 LEU A O 1
ATOM 2243 N N . ARG A 1 290 ? -11.164 12.489 -4.370 1.00 62.62 290 ARG A N 1
ATOM 2244 C CA . ARG A 1 290 ? -12.354 12.441 -3.513 1.00 62.62 290 ARG A CA 1
ATOM 2245 C C . ARG A 1 290 ? -13.613 12.470 -4.362 1.00 62.62 290 ARG A C 1
ATOM 2247 O O . ARG A 1 290 ? -13.731 13.273 -5.283 1.00 62.62 290 ARG A O 1
ATOM 2254 N N . LYS A 1 291 ? -14.595 11.648 -3.992 1.00 61.34 291 LYS A N 1
ATOM 2255 C CA . LYS A 1 291 ? -15.941 11.746 -4.551 1.00 61.34 291 LYS A CA 1
ATOM 2256 C C . LYS A 1 291 ? -16.770 12.769 -3.774 1.00 61.34 291 LYS A C 1
ATOM 2258 O O . LYS A 1 291 ? -16.813 12.743 -2.542 1.00 61.34 291 LYS A O 1
ATOM 2263 N N . ARG A 1 292 ? -17.472 13.647 -4.493 1.00 52.62 292 ARG A N 1
ATOM 2264 C CA . ARG A 1 292 ? -18.487 14.530 -3.910 1.00 52.62 292 ARG A CA 1
ATOM 2265 C C . ARG A 1 292 ? -19.732 13.694 -3.595 1.00 52.62 292 ARG A C 1
ATOM 2267 O O . ARG A 1 292 ? -20.322 13.093 -4.486 1.00 52.62 292 ARG A O 1
ATOM 2274 N N . LEU A 1 293 ? -20.122 13.615 -2.322 1.00 47.12 293 LEU A N 1
ATOM 2275 C CA . LEU A 1 293 ? -21.385 12.988 -1.924 1.00 47.12 293 LEU A CA 1
ATOM 2276 C C . LEU A 1 293 ? -22.520 13.995 -2.158 1.00 47.12 293 LEU A C 1
ATOM 2278 O O . LEU A 1 293 ? -22.809 14.826 -1.302 1.00 47.12 293 LEU A O 1
ATOM 2282 N N . GLY A 1 294 ? -23.119 13.956 -3.344 1.00 49.59 294 GLY A N 1
ATOM 2283 C CA . GLY A 1 294 ? -24.305 14.725 -3.713 1.00 49.59 294 GLY A CA 1
ATOM 2284 C C . GLY A 1 294 ? -25.172 13.937 -4.702 1.00 49.59 294 GLY A C 1
ATOM 2285 O O . GLY A 1 294 ? -24.694 12.955 -5.265 1.00 49.59 294 GLY A O 1
ATOM 2286 N N . PRO A 1 295 ? -26.441 14.330 -4.911 1.00 45.94 295 PRO A N 1
ATOM 2287 C CA . PRO A 1 295 ? -27.372 13.624 -5.798 1.00 45.94 295 PRO A CA 1
ATOM 2288 C C . PRO A 1 295 ? -27.021 13.715 -7.294 1.00 45.94 295 PRO A C 1
ATOM 2290 O O . PRO A 1 295 ? -27.697 13.086 -8.100 1.00 45.94 295 PRO A O 1
ATOM 2293 N N . SER A 1 296 ? -25.992 14.479 -7.681 1.00 48.38 296 SER A N 1
ATOM 2294 C CA . SER A 1 296 ? -25.500 14.537 -9.058 1.00 48.38 296 SER A CA 1
ATOM 2295 C C . SER A 1 296 ? -24.280 13.633 -9.253 1.00 48.38 296 SER A C 1
ATOM 2297 O O . SER A 1 296 ? -23.353 13.631 -8.440 1.00 48.38 296 SER A O 1
ATOM 2299 N N . GLU A 1 297 ? -24.270 12.892 -10.362 1.00 43.94 297 GLU A N 1
ATOM 2300 C CA . GLU A 1 297 ? -23.154 12.076 -10.860 1.00 43.94 297 GLU A CA 1
ATOM 2301 C C . GLU A 1 297 ? -21.966 12.953 -11.292 1.00 43.94 297 GLU A C 1
ATOM 2303 O O . GLU A 1 297 ? -21.629 13.061 -12.467 1.00 43.94 297 GLU A O 1
ATOM 2308 N N . THR A 1 298 ? -21.335 13.642 -10.344 1.00 46.28 298 THR A N 1
ATOM 2309 C CA . THR A 1 298 ? -20.135 14.435 -10.619 1.00 46.28 298 THR A CA 1
ATOM 2310 C C . THR A 1 298 ? -18.871 13.573 -10.474 1.00 46.28 298 THR A C 1
ATOM 2312 O O . THR A 1 298 ? -18.787 12.759 -9.544 1.00 46.28 298 THR A O 1
ATOM 2315 N N . PRO A 1 299 ? -17.891 13.705 -11.392 1.00 48.38 299 PRO A N 1
ATOM 2316 C CA . PRO A 1 299 ? -16.630 12.965 -11.340 1.00 48.38 299 PRO A CA 1
ATOM 2317 C C . PRO A 1 299 ? -15.813 13.322 -10.087 1.00 48.38 299 PRO A C 1
ATOM 2319 O O . PRO A 1 299 ? -16.022 14.363 -9.466 1.00 48.38 299 PRO A O 1
ATOM 2322 N N . MET A 1 300 ? -14.886 12.440 -9.694 1.00 45.38 300 MET A N 1
ATOM 2323 C CA . MET A 1 300 ? -14.020 12.677 -8.534 1.00 45.38 300 MET A CA 1
ATOM 2324 C C . MET A 1 300 ? -13.112 13.895 -8.740 1.00 45.38 300 MET A C 1
ATOM 2326 O O . MET A 1 300 ? -12.499 14.055 -9.792 1.00 45.38 300 MET A O 1
ATOM 2330 N N . GLU A 1 301 ? -12.997 14.726 -7.706 1.00 46.59 301 GLU A N 1
ATOM 2331 C CA . GLU A 1 301 ? -12.140 15.911 -7.691 1.00 46.59 301 GLU A CA 1
ATOM 2332 C C . GLU A 1 301 ? -10.734 15.509 -7.211 1.00 46.59 301 GLU A C 1
ATOM 2334 O O . GLU A 1 301 ? -10.578 14.832 -6.186 1.00 46.59 301 GLU A O 1
ATOM 2339 N N . GLY A 1 302 ? -9.705 15.893 -7.969 1.00 43.34 302 GLY A N 1
ATOM 2340 C CA . GLY A 1 302 ? -8.306 15.650 -7.627 1.00 43.34 302 GLY A CA 1
ATOM 2341 C C . GLY A 1 302 ? -7.754 16.738 -6.710 1.00 43.34 302 GLY A C 1
ATOM 2342 O O . GLY A 1 302 ? -7.761 17.916 -7.055 1.00 43.34 302 GLY A O 1
ATOM 2343 N N . VAL A 1 303 ? -7.240 16.349 -5.544 1.00 45.53 303 VAL A N 1
ATOM 2344 C CA . VAL A 1 303 ? -6.568 17.244 -4.595 1.00 45.53 303 VAL A CA 1
ATOM 2345 C C . VAL A 1 303 ? -5.048 17.097 -4.711 1.00 45.53 303 VAL A C 1
ATOM 2347 O O . VAL A 1 303 ? -4.520 15.990 -4.828 1.00 45.53 303 VAL A O 1
ATOM 2350 N N . ARG A 1 304 ? -4.389 18.267 -4.668 1.00 52.59 304 ARG A N 1
ATOM 2351 C CA . ARG A 1 304 ? -2.954 18.573 -4.823 1.00 52.59 304 ARG A CA 1
ATOM 2352 C C . ARG A 1 304 ? -1.967 17.417 -4.637 1.00 52.59 304 ARG A C 1
ATOM 2354 O O . ARG A 1 304 ? -1.886 16.793 -3.582 1.00 52.59 304 ARG A O 1
ATOM 2361 N N . VAL A 1 305 ? -1.071 17.340 -5.617 1.00 49.31 305 VAL A N 1
ATOM 2362 C CA . VAL A 1 305 ? 0.227 16.673 -5.550 1.00 49.31 305 VAL A CA 1
ATOM 2363 C C . VAL A 1 305 ? 1.157 17.461 -4.626 1.00 49.31 305 VAL A C 1
ATOM 2365 O O . VAL A 1 305 ? 1.501 18.604 -4.919 1.00 49.31 305 VAL A O 1
ATOM 2368 N N . ALA A 1 306 ? 1.610 16.852 -3.534 1.00 54.88 306 ALA A N 1
ATOM 2369 C CA . ALA A 1 306 ? 2.818 17.321 -2.859 1.00 54.88 306 ALA A CA 1
ATOM 2370 C C . ALA A 1 306 ? 4.032 16.594 -3.422 1.00 54.88 306 ALA A C 1
ATOM 2372 O O . ALA A 1 306 ? 3.949 15.395 -3.698 1.00 54.88 306 ALA A O 1
ATOM 2373 N N . LYS A 1 307 ? 5.156 17.299 -3.558 1.00 54.00 307 LYS A N 1
ATOM 2374 C CA . LYS A 1 307 ? 6.416 16.715 -4.021 1.00 54.00 307 LYS A CA 1
ATOM 2375 C C . LYS A 1 307 ? 7.396 16.686 -2.861 1.00 54.00 307 LYS A C 1
ATOM 2377 O O . LYS A 1 307 ? 7.600 17.678 -2.182 1.00 54.00 307 LYS A O 1
ATOM 2382 N N . SER A 1 308 ? 8.029 15.543 -2.609 1.00 57.06 308 SER A N 1
ATOM 2383 C CA . SER A 1 308 ? 9.076 15.487 -1.588 1.00 57.06 308 SER A CA 1
ATOM 2384 C C . SER A 1 308 ? 10.188 14.506 -1.912 1.00 57.06 308 SER A C 1
ATOM 2386 O O . SER A 1 308 ? 9.952 13.417 -2.428 1.00 57.06 308 SER A O 1
ATOM 2388 N N . ARG A 1 309 ? 11.411 14.880 -1.522 1.00 58.66 309 ARG A N 1
ATOM 2389 C CA . ARG A 1 309 ? 12.628 14.072 -1.669 1.00 58.66 309 ARG A CA 1
ATOM 2390 C C . ARG A 1 309 ? 12.656 12.888 -0.695 1.00 58.66 309 ARG A C 1
ATOM 2392 O O . ARG A 1 309 ? 13.002 11.768 -1.069 1.00 58.66 309 ARG A O 1
ATOM 2399 N N . SER A 1 310 ? 12.236 13.107 0.554 1.00 60.44 310 SER A N 1
ATOM 2400 C CA . SER A 1 310 ? 12.380 12.131 1.651 1.00 60.44 310 SER A CA 1
ATOM 2401 C C . SER A 1 310 ? 11.087 11.375 1.985 1.00 60.44 310 SER A C 1
ATOM 2403 O O . SER A 1 310 ? 10.884 10.950 3.119 1.00 60.44 310 SER A O 1
ATOM 2405 N N . GLY A 1 311 ? 10.210 11.212 0.989 1.00 58.97 311 GLY A N 1
ATOM 2406 C CA . GLY A 1 311 ? 8.877 10.629 1.154 1.00 58.97 311 GLY A CA 1
ATOM 2407 C C . GLY A 1 311 ? 7.840 11.671 1.577 1.00 58.97 311 GLY A C 1
ATOM 2408 O O . GLY A 1 311 ? 8.170 12.670 2.210 1.00 58.97 311 GLY A O 1
ATOM 2409 N N . ILE A 1 312 ? 6.585 11.457 1.194 1.00 69.12 312 ILE A N 1
ATOM 2410 C CA . ILE A 1 312 ? 5.488 12.409 1.420 1.00 69.12 312 ILE A CA 1
ATOM 2411 C C . ILE A 1 312 ? 4.654 11.930 2.596 1.00 69.12 312 ILE A C 1
ATOM 2413 O O . ILE A 1 312 ? 4.249 10.770 2.592 1.00 69.12 312 ILE A O 1
ATOM 2417 N N . ILE A 1 313 ? 4.372 12.814 3.560 1.00 71.50 313 ILE A N 1
ATOM 2418 C CA . ILE A 1 313 ? 3.433 12.542 4.653 1.00 71.50 313 ILE A CA 1
ATOM 2419 C C . ILE A 1 313 ? 2.197 13.421 4.495 1.00 71.50 313 ILE A C 1
ATOM 2421 O O . ILE A 1 313 ? 2.272 14.643 4.612 1.00 71.50 313 ILE A O 1
ATOM 2425 N N . GLY A 1 314 ? 1.049 12.789 4.271 1.00 70.06 314 GLY A N 1
ATOM 2426 C CA . GLY A 1 314 ? -0.258 13.440 4.310 1.00 70.06 314 GLY A CA 1
ATOM 2427 C C . GLY A 1 314 ? -1.037 13.044 5.560 1.00 70.06 314 GLY A C 1
ATOM 2428 O O . GLY A 1 314 ? -1.050 11.870 5.928 1.00 70.06 314 GLY A O 1
ATOM 2429 N N . ASN A 1 315 ? -1.710 14.001 6.198 1.00 71.62 315 ASN A N 1
ATOM 2430 C CA . ASN A 1 315 ? -2.764 13.696 7.168 1.00 71.62 315 ASN A CA 1
ATOM 2431 C C . ASN A 1 315 ? -4.109 13.688 6.432 1.00 71.62 315 ASN A C 1
ATOM 2433 O O . ASN A 1 315 ? -4.490 14.693 5.828 1.00 71.62 315 ASN A O 1
ATOM 2437 N N . ILE A 1 316 ? -4.816 12.559 6.479 1.00 70.75 316 ILE A N 1
ATOM 2438 C CA . ILE A 1 316 ? -6.133 12.387 5.868 1.00 70.75 316 ILE A CA 1
ATOM 2439 C C . ILE A 1 316 ? -7.180 12.380 6.978 1.00 70.75 316 ILE A C 1
ATOM 2441 O O . ILE A 1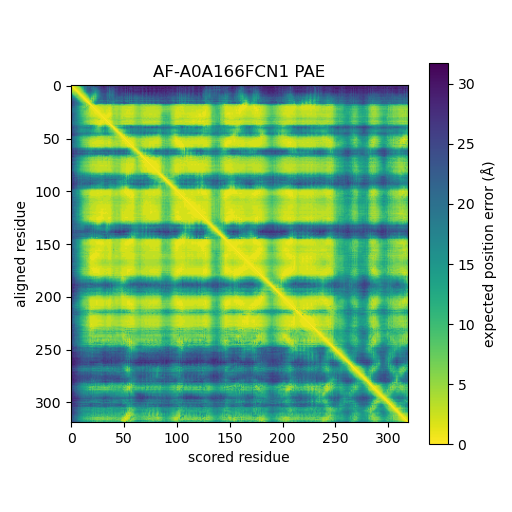 316 ? -7.177 11.509 7.849 1.00 70.75 316 ILE A O 1
ATOM 2445 N N . HIS A 1 317 ? -8.082 13.358 6.933 1.00 68.44 317 HIS A N 1
ATOM 2446 C CA . HIS A 1 317 ? -9.242 13.448 7.812 1.00 68.44 317 HIS A CA 1
ATOM 2447 C C . HIS A 1 317 ? -10.500 13.168 6.998 1.00 68.44 317 HIS A C 1
ATOM 2449 O O . HIS A 1 317 ? -10.756 13.854 6.007 1.00 68.44 317 HIS A O 1
ATOM 2455 N N . LEU A 1 318 ? -11.275 12.165 7.410 1.00 59.59 318 LEU A N 1
ATOM 2456 C CA . LEU A 1 318 ? -12.574 11.899 6.810 1.00 59.59 318 LEU A CA 1
ATOM 2457 C C . LEU A 1 318 ? -13.593 12.795 7.505 1.00 59.59 318 LEU A C 1
ATOM 2459 O O . LEU A 1 318 ? -13.869 12.635 8.693 1.00 59.59 318 LEU A O 1
ATOM 2463 N N . THR A 1 319 ? -14.077 13.779 6.757 1.00 57.19 319 THR A N 1
ATOM 2464 C CA . THR A 1 319 ? -15.140 14.702 7.166 1.00 57.19 319 THR A CA 1
ATOM 2465 C C . THR A 1 319 ? -16.461 14.249 6.585 1.00 57.19 319 THR A C 1
ATOM 2467 O O . THR A 1 319 ? -16.496 14.052 5.342 1.00 57.19 319 THR A O 1
#

Secondary structure (DSSP, 8-state):
---PPP-----------TTEEEEEE--EEEETTEEEEPPP-S--PSPPPSEEEEEEEE------TTHHHHHHHHHHHHHHHHHSPPTTS-TTTTTSPP-EEEEEEEE-HHHHHHHHH-HHHHHHEEEES----TT-TTSS--S--EEEEEEETTS-EEEEEEEEETT-SS--EEEEEEEEEEPPPPTT-GGGHHHHHHTTEEEEEEEEEE---SGGGHHHHHHHHHHIIIIIT--TT-SEEEEEEEESS--TTTT-------------EEE----------PEEEEEEEE---SSS-PPPEEEEEE--TT-EEEEEE--

Nearest PDB structures (foldseek):
  5inn-assembly1_A  TM=8.228E-01  e=5.473E-05  Mus musculus
  5j3p-assembly1_A  TM=6.274E-01  e=1.658E-05  Homo sapiens

pLDDT: mean 70.79, std 20.12, range [25.0, 95.88]

Sequence (319 aa):
MAILPDNIGQTTTSLKCGGVAIRKLAAHRYRHGKWTSTSHASSFSEPLVTSFKVLCWNVGYRYEEPYEHHWAKSFVKELKRRLGPSSSASAEGAKTAPCCVVLLQEVQRDALHALYSDDWIRQTMIAVPVPPSISDSSGSLGATVQNVTLVSRTIPVSQALHVSFFNSQMARHAVVVDLKFYAPADQQSPKNQQKQMSSRLRNVRIINVQLESFKNGGGARDDQTKFLLSELSNDHSFYGVLLGVDVKDVPADDAVISPNQDERTSRVVVQEPVSRGNETLTSKSLIVLRKRLGPSETPMEGVRVAKSRSGIIGNIHLT

Mean predicted aligned error: 11.25 Å

Radius of gyration: 20.03 Å; Cα contacts (8 Å, |Δi|>4): 592; chains: 1; bounding box: 58×65×52 Å

Solvent-accessible surface area (backbone atoms only — not comparable to full-atom values): 18711 Å² total; per-residue (Å²): 139,83,84,74,81,78,76,82,83,73,83,70,66,64,58,74,59,92,56,32,41,47,40,83,46,60,42,28,34,50,54,95,95,39,79,37,71,56,67,68,60,84,77,79,81,78,81,60,48,44,53,37,34,38,38,35,35,73,70,56,80,74,96,54,85,81,45,36,59,58,45,27,53,53,48,51,52,49,47,48,70,75,53,39,74,57,93,83,55,57,87,87,65,60,79,66,74,54,54,35,37,38,31,36,28,40,41,45,68,66,29,48,52,41,41,67,64,35,65,64,46,39,72,45,34,28,34,30,69,65,79,75,66,85,83,68,80,81,69,90,73,65,95,56,62,33,57,38,40,38,34,17,66,75,51,49,57,55,46,32,35,38,36,41,40,69,71,40,88,80,68,30,43,32,38,35,39,33,28,52,32,32,42,70,77,75,90,85,64,84,89,49,62,75,76,45,50,71,74,26,58,34,36,36,37,36,37,31,35,44,60,54,52,67,83,88,25,49,67,46,28,51,54,53,50,50,48,49,54,59,68,70,53,62,51,82,81,42,52,31,36,37,38,35,37,50,45,60,86,63,54,79,76,74,66,53,71,78,45,82,88,78,94,85,79,74,73,70,52,68,51,72,67,89,84,85,88,93,74,94,80,63,47,32,37,43,40,39,35,38,51,66,93,60,99,58,96,59,76,58,42,60,45,77,70,53,67,28,85,88,32,40,40,33,44,45,57,55,122

Organism: NCBI:txid1314776